Protein AF-F0XZA1-F1 (afdb_monomer_lite)

Foldseek 3Di:
DDDDPDDDDDDDDPDDCVVVDDDPDDDPDDDDPPDDDLVVVCVQADVVRQPVPDPVNVVVSVLVVVVVVLVVVQFDPPDPVSVVVNVVSVVVSVVVVVVVVVVVVVVVVVVVVVVVVVVVVVVVVVVVVVVVVVVVVVVVVVVVVVVVVVVVVVVVVVVVVVVVVVVVCVVCDPPPDPVPPPPPPPDDPVVVQVVDCCHCVNDNDCVVVDDCVVCVVVVPVCVVAPDPPDPCSVVVCVVPPPCVVPDDDDDDDDPLQPDDDPDPVSVVVVVVVVVVVVVVVVVVVVVVCVVDVVNVVVVPDPPVPPDDDDDDDDPDDDDDDDDPVVVVVVVVVVVVVVVVVVVVVVVVVVVVCVVCVVVVVVVVVVVVVVVVD

Secondary structure (DSSP, 8-state):
-PPPS--------SS-GGGG-PPPP--SS-PPTT---GGGGGTT-EETBEES--HHHHHHHHHHHHHHHHHHTSPPTTSHHHHHHHHHHHHHHHHHHHHHHHHHHHHHHHHHHHHHHHHHHHHHHHHHHHHHHHHHHHHHHHHHHHHHHHHHHHHHHHHHHHHHHHHHHHH---TTS-TT----TTS--HHHHHH-TTSTTTS--GGGT--TTTGGGGG-GGGTS--TTSTTHHHHHHHTS-TTTTS---PPPP-GGGS---SHHHHHHHHHHHHHHHHHHHHHHHHHHHH-HHHHHHHTS-TTSS--PPPPPPPPPPPPPPPHHHHHHHHHHHHHHHHHHHHHHHHHHHHHHHHTHHHHHHHHHHHHHHHH-

Structure (mmCIF, N/CA/C/O backbone):
data_AF-F0XZA1-F1
#
_entry.id   AF-F0XZA1-F1
#
loop_
_atom_site.group_PDB
_atom_site.id
_atom_site.type_symbol
_atom_site.label_atom_id
_atom_site.label_alt_id
_atom_site.label_comp_id
_atom_site.label_asym_id
_atom_site.label_entity_id
_atom_site.label_seq_id
_atom_site.pdbx_PDB_ins_code
_atom_site.Cartn_x
_atom_site.Cartn_y
_atom_site.Cartn_z
_atom_site.occupancy
_atom_site.B_iso_or_equiv
_atom_site.auth_seq_id
_atom_site.auth_comp_id
_atom_site.auth_asym_id
_atom_site.auth_atom_id
_atom_site.pdbx_PDB_model_num
ATOM 1 N N . ALA A 1 1 ? 10.717 -2.917 116.639 1.00 47.56 1 ALA A N 1
ATOM 2 C CA . ALA A 1 1 ? 9.719 -3.850 116.077 1.00 47.56 1 ALA A CA 1
ATOM 3 C C . ALA A 1 1 ? 9.771 -3.740 114.555 1.00 47.56 1 ALA A C 1
ATOM 5 O O . ALA A 1 1 ? 9.974 -2.624 114.091 1.00 47.56 1 ALA A O 1
ATOM 6 N N . PRO A 1 2 ? 9.686 -4.846 113.795 1.00 56.28 2 PRO A N 1
ATOM 7 C CA . PRO A 1 2 ? 9.718 -4.801 112.332 1.00 56.28 2 PRO A CA 1
ATOM 8 C C . PRO A 1 2 ? 8.409 -4.212 111.779 1.00 56.28 2 PRO A C 1
ATOM 10 O O . PRO A 1 2 ? 7.335 -4.531 112.285 1.00 56.28 2 PRO A O 1
ATOM 13 N N . GLU A 1 3 ? 8.494 -3.353 110.762 1.00 62.41 3 GLU A N 1
ATOM 14 C CA . GLU A 1 3 ? 7.318 -2.808 110.066 1.00 62.41 3 GLU A CA 1
ATOM 15 C C . GLU A 1 3 ? 6.598 -3.910 109.262 1.00 62.41 3 GLU A C 1
ATOM 17 O O . GLU A 1 3 ? 7.237 -4.786 108.670 1.00 62.41 3 GLU A O 1
ATOM 22 N N . SER A 1 4 ? 5.260 -3.901 109.267 1.00 70.44 4 SER A N 1
ATOM 23 C CA . SER A 1 4 ? 4.429 -4.912 108.601 1.00 70.44 4 SER A CA 1
ATOM 24 C C . SER A 1 4 ? 4.482 -4.798 107.069 1.00 70.44 4 SER A C 1
ATOM 26 O O . SER A 1 4 ? 4.604 -3.721 106.494 1.00 70.44 4 SER A O 1
ATOM 28 N N . ARG A 1 5 ? 4.370 -5.946 106.386 1.00 65.88 5 ARG A N 1
ATOM 29 C CA . ARG A 1 5 ? 4.521 -6.100 104.923 1.00 65.88 5 ARG A CA 1
ATOM 30 C C . ARG A 1 5 ? 3.339 -5.605 104.072 1.00 65.88 5 ARG A C 1
ATOM 32 O O . ARG A 1 5 ? 3.427 -5.676 102.851 1.00 65.88 5 ARG A O 1
ATOM 39 N N . VAL A 1 6 ? 2.256 -5.127 104.679 1.00 69.06 6 VAL A N 1
ATOM 40 C CA . VAL A 1 6 ? 1.074 -4.604 103.975 1.00 69.06 6 VAL A CA 1
ATOM 41 C C . VAL A 1 6 ? 0.871 -3.158 104.415 1.00 69.06 6 VAL A C 1
ATOM 43 O O . VAL A 1 6 ? 0.757 -2.892 105.610 1.00 69.06 6 VAL A O 1
ATOM 46 N N . ARG A 1 7 ? 0.880 -2.231 103.451 1.00 69.81 7 ARG A N 1
ATOM 47 C CA . ARG A 1 7 ? 0.531 -0.820 103.657 1.00 69.81 7 ARG A CA 1
ATOM 48 C C . ARG A 1 7 ? -0.880 -0.593 103.137 1.00 69.81 7 ARG A C 1
ATOM 50 O O . ARG A 1 7 ? -1.111 -0.754 101.941 1.00 69.81 7 ARG A O 1
ATOM 57 N N . ASP A 1 8 ? -1.776 -0.159 104.011 1.00 70.19 8 ASP A N 1
ATOM 58 C CA . ASP A 1 8 ? -3.087 0.330 103.601 1.00 70.19 8 ASP A CA 1
ATOM 59 C C . ASP A 1 8 ? -2.911 1.722 102.983 1.00 70.19 8 ASP A C 1
ATOM 61 O O . ASP A 1 8 ? -2.531 2.683 103.654 1.00 70.19 8 ASP A O 1
ATOM 65 N N . ALA A 1 9 ? -3.118 1.824 101.670 1.00 69.19 9 ALA A N 1
ATOM 66 C CA . ALA A 1 9 ? -3.074 3.086 100.945 1.00 69.19 9 ALA A CA 1
ATOM 67 C C . ALA A 1 9 ? -4.497 3.642 100.815 1.00 69.19 9 ALA A C 1
ATOM 69 O O . ALA A 1 9 ? -5.256 3.234 99.939 1.00 69.19 9 ALA A O 1
ATOM 70 N N . THR A 1 10 ? -4.872 4.582 101.682 1.00 69.50 10 THR A N 1
ATOM 71 C CA . THR A 1 10 ? -6.131 5.322 101.538 1.00 69.50 10 THR A CA 1
ATOM 72 C C . THR A 1 10 ? -5.924 6.482 100.568 1.00 69.50 10 THR A C 1
ATOM 74 O O . THR A 1 10 ? -5.208 7.437 100.876 1.00 69.50 10 THR A O 1
ATOM 77 N N . VAL A 1 11 ? -6.533 6.407 99.387 1.00 67.88 11 VAL A N 1
ATOM 78 C CA . VAL A 1 11 ? -6.529 7.508 98.416 1.00 67.88 11 VAL A CA 1
ATOM 79 C C . VAL A 1 11 ? -7.696 8.431 98.742 1.00 67.88 11 VAL A C 1
ATOM 81 O O . VAL A 1 11 ? -8.854 8.048 98.616 1.00 67.88 11 VAL A O 1
ATOM 84 N N . GLN A 1 12 ? -7.393 9.653 99.173 1.00 65.06 12 GLN A N 1
ATOM 85 C CA . GLN A 1 12 ? -8.400 10.686 99.386 1.00 65.06 12 GLN A CA 1
ATOM 86 C C . GLN A 1 12 ? -8.644 11.398 98.050 1.00 65.06 12 GLN A C 1
ATOM 88 O O . GLN A 1 12 ? -7.809 12.177 97.585 1.00 65.06 12 GLN A O 1
ATOM 93 N N . THR A 1 13 ? -9.763 11.104 97.388 1.00 66.50 13 THR A N 1
ATOM 94 C CA . THR A 1 13 ? -10.183 11.857 96.202 1.00 66.50 13 THR A CA 1
ATOM 95 C C . THR A 1 13 ? -10.537 13.285 96.626 1.00 66.50 13 THR A C 1
ATOM 97 O O . THR A 1 13 ? -11.237 13.497 97.612 1.00 66.50 13 THR A O 1
ATOM 100 N N . LYS A 1 14 ? -10.027 14.294 95.903 1.00 66.00 14 LYS A N 1
ATOM 101 C CA . LYS A 1 14 ? -10.241 15.722 96.225 1.00 66.00 14 LYS A CA 1
ATOM 102 C C . LYS A 1 14 ? -11.705 16.179 96.118 1.00 66.00 14 LYS A C 1
ATOM 104 O O . LYS A 1 14 ? -12.029 17.238 96.642 1.00 66.00 14 LYS A O 1
ATOM 109 N N . TYR A 1 15 ? -12.562 15.398 95.464 1.00 64.62 15 TYR A N 1
ATOM 110 C CA . TYR A 1 15 ? -13.972 15.705 95.223 1.00 64.62 15 TYR A CA 1
ATOM 111 C C . TYR A 1 15 ? -14.866 14.746 96.018 1.00 64.62 15 TYR A C 1
ATOM 113 O O . TYR A 1 15 ? -14.560 13.555 96.122 1.00 64.62 15 TYR A O 1
ATOM 121 N N . ARG A 1 16 ? -15.959 15.266 96.595 1.00 69.12 16 ARG A N 1
ATOM 122 C CA . ARG A 1 16 ? -17.009 14.448 97.225 1.00 69.12 16 ARG A CA 1
ATOM 123 C C . ARG A 1 16 ? -17.775 13.690 96.135 1.00 69.12 16 ARG A C 1
ATOM 125 O O . ARG A 1 16 ? -18.158 14.289 95.137 1.00 69.12 16 ARG A O 1
ATOM 132 N N . GLU A 1 17 ? -18.089 12.415 96.367 1.00 61.47 17 GLU A N 1
ATOM 133 C CA . GLU A 1 17 ? -18.882 11.572 95.446 1.00 61.47 17 GLU A CA 1
ATOM 134 C C . GLU A 1 17 ? -20.269 12.147 95.093 1.00 61.47 17 GLU A C 1
ATOM 136 O O . GLU A 1 17 ? -20.858 11.752 94.092 1.00 61.47 17 GLU A O 1
ATOM 141 N N . SER A 1 18 ? -20.777 13.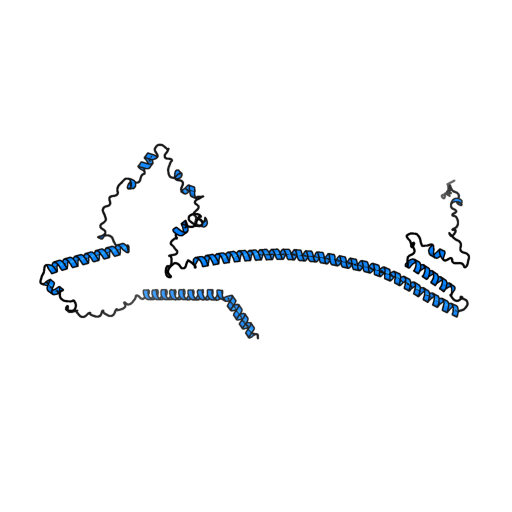121 95.857 1.00 65.62 18 SER A N 1
ATOM 142 C CA . SER A 1 18 ? -22.044 13.809 95.578 1.00 65.62 18 SER A CA 1
ATOM 143 C C . SER A 1 18 ? -22.051 14.611 94.271 1.00 65.62 18 SER A C 1
ATOM 145 O O . SER A 1 18 ? -23.121 14.904 93.754 1.00 65.62 18 SER A O 1
ATOM 147 N N . GLU A 1 19 ? -20.885 14.982 93.732 1.00 62.09 19 GLU A N 1
ATOM 148 C CA . GLU A 1 19 ? -20.783 15.715 92.456 1.00 62.09 19 GLU A CA 1
ATOM 149 C C . GLU A 1 19 ? -20.807 14.786 91.228 1.00 62.09 19 GLU A C 1
ATOM 151 O O . GLU A 1 19 ? -20.946 15.257 90.104 1.00 62.09 19 GLU A O 1
ATOM 156 N N . ALA A 1 20 ? -20.714 13.465 91.432 1.00 62.50 20 ALA A N 1
ATOM 157 C CA . ALA A 1 20 ? -20.868 12.456 90.380 1.00 62.50 20 ALA A CA 1
ATOM 158 C C . ALA A 1 20 ? -22.318 11.942 90.254 1.00 62.50 20 ALA A C 1
ATOM 160 O O . ALA A 1 20 ? -22.579 10.965 89.548 1.00 62.50 20 ALA A O 1
ATOM 161 N N . GLN A 1 21 ? -23.268 12.578 90.946 1.00 67.62 21 GLN A N 1
ATOM 162 C CA . GLN A 1 21 ? -24.675 12.201 90.925 1.00 67.62 21 GLN A CA 1
ATOM 163 C C . GLN A 1 21 ? -25.343 12.814 89.689 1.00 67.62 21 GLN A C 1
ATOM 165 O O . GLN A 1 21 ? -25.628 14.006 89.641 1.00 67.62 21 GLN A O 1
ATOM 170 N N . THR A 1 22 ? -25.531 11.994 88.657 1.00 71.75 22 THR A N 1
ATOM 171 C CA . THR A 1 22 ? -26.300 12.375 87.467 1.00 71.75 22 THR A CA 1
ATOM 172 C C . THR A 1 22 ? -27.781 12.467 87.818 1.00 71.75 22 THR A C 1
ATOM 174 O O . THR A 1 22 ? -28.283 11.668 88.616 1.00 71.75 22 THR A O 1
ATOM 177 N N . ASP A 1 23 ? -28.486 13.435 87.229 1.00 73.88 23 ASP A N 1
ATOM 178 C CA . ASP A 1 23 ? -29.943 13.478 87.323 1.00 73.88 23 ASP A CA 1
ATOM 179 C C . ASP A 1 23 ? -30.508 12.154 86.782 1.00 73.88 23 ASP A C 1
ATOM 181 O O . ASP A 1 23 ? -30.078 11.697 85.713 1.00 73.88 23 ASP A O 1
ATOM 185 N N . PRO A 1 24 ? -31.436 11.495 87.502 1.00 80.56 24 PRO A N 1
ATOM 186 C CA . PRO A 1 24 ? -32.054 10.280 87.000 1.00 80.56 24 PRO A CA 1
ATOM 187 C C . PRO A 1 24 ? -32.712 10.583 85.655 1.00 80.56 24 PRO A C 1
ATOM 189 O O . PRO A 1 24 ? -33.324 11.638 85.477 1.00 80.56 24 PRO A O 1
ATOM 192 N N . TYR A 1 25 ? -32.570 9.655 84.707 1.00 81.94 25 TYR A N 1
ATOM 193 C CA . TYR A 1 25 ? -33.129 9.802 83.367 1.00 81.94 25 TYR A CA 1
ATOM 194 C C . TYR A 1 25 ? -34.602 10.228 83.445 1.00 81.94 25 TYR A C 1
ATOM 196 O O . TYR A 1 25 ? -35.445 9.484 83.953 1.00 81.94 25 TYR A O 1
ATOM 204 N N . SER A 1 26 ? -34.899 11.425 82.937 1.00 82.69 26 SER A N 1
ATOM 205 C CA . SER A 1 26 ? -36.260 11.914 82.751 1.00 82.69 26 SER A CA 1
ATOM 206 C C . SER A 1 26 ? -36.586 11.884 81.257 1.00 82.69 26 SER A C 1
ATOM 208 O O . SER A 1 26 ? -35.798 12.375 80.444 1.00 82.69 26 SER A O 1
ATOM 210 N N . PRO A 1 27 ? -37.705 11.263 80.852 1.00 84.56 27 PRO A N 1
ATOM 211 C CA . PRO A 1 27 ? -38.102 11.266 79.454 1.00 84.56 27 PRO A CA 1
ATOM 212 C C . PRO A 1 27 ? -38.480 12.690 79.030 1.00 84.56 27 PRO A C 1
ATOM 214 O O . PRO A 1 27 ? -39.070 13.441 79.802 1.00 84.56 27 PRO A O 1
ATOM 217 N N . GLU A 1 28 ? -38.191 13.048 77.778 1.00 82.81 28 GLU A N 1
ATOM 218 C CA . GLU A 1 28 ? -38.488 14.381 77.220 1.00 82.81 28 GLU A CA 1
ATOM 219 C C . GLU A 1 28 ? -39.983 14.751 77.272 1.00 82.81 28 GLU A C 1
ATOM 221 O O . GLU A 1 28 ? -40.339 15.923 77.183 1.00 82.81 28 GLU A O 1
ATOM 226 N N . TYR A 1 29 ? -40.864 13.756 77.392 1.00 83.12 29 TYR A N 1
ATOM 227 C CA . TYR A 1 29 ? -42.305 13.929 77.534 1.00 83.12 29 TYR A CA 1
ATOM 228 C C . TYR A 1 29 ? -42.905 12.769 78.347 1.00 83.12 29 TYR A C 1
ATOM 230 O O . TYR A 1 29 ? -42.378 11.656 78.348 1.00 83.12 29 TYR A O 1
ATOM 238 N N . VAL A 1 30 ? -44.025 13.024 79.028 1.00 84.31 30 VAL A N 1
ATOM 239 C CA . VAL A 1 30 ? -44.770 12.024 79.813 1.00 84.31 30 VAL A CA 1
ATOM 240 C C . VAL A 1 30 ? -46.116 11.781 79.140 1.00 84.31 30 VAL A C 1
ATOM 242 O O . VAL A 1 30 ? -46.851 12.732 78.882 1.00 84.31 30 VAL A O 1
ATOM 245 N N . ILE A 1 31 ? -46.437 10.518 78.851 1.00 84.06 31 ILE A N 1
ATOM 246 C CA . ILE A 1 31 ? -47.724 10.132 78.261 1.00 84.06 31 ILE A CA 1
ATOM 247 C C . ILE A 1 31 ? -48.648 9.590 79.364 1.00 84.06 31 ILE A C 1
ATOM 249 O O . ILE A 1 31 ? -48.217 8.715 80.122 1.00 84.06 31 ILE A O 1
ATOM 253 N N . PRO A 1 32 ? -49.905 10.058 79.463 1.00 87.00 32 PRO A N 1
ATOM 254 C CA . PRO A 1 32 ? -50.907 9.446 80.330 1.00 87.00 32 PRO A CA 1
ATOM 255 C C . PRO A 1 32 ? -51.123 7.957 79.996 1.00 87.00 32 PRO A C 1
ATOM 257 O O . PRO A 1 32 ? -51.125 7.581 78.820 1.00 87.00 32 PRO A O 1
ATOM 260 N N . PRO A 1 33 ? -51.329 7.084 80.999 1.00 79.88 33 PRO A N 1
ATOM 261 C CA . PRO A 1 33 ? -51.542 5.661 80.756 1.00 79.88 33 PRO A CA 1
ATOM 262 C C . PRO A 1 33 ? -52.810 5.439 79.918 1.00 79.88 33 PRO A C 1
ATOM 264 O O . PRO A 1 33 ? -53.904 5.823 80.323 1.00 79.88 33 PRO A O 1
ATOM 267 N N . GLY A 1 34 ? -52.654 4.801 78.755 1.00 77.25 34 GLY A N 1
ATOM 268 C CA . GLY A 1 34 ? -53.747 4.488 77.826 1.00 77.25 34 GLY A CA 1
ATOM 269 C C . GLY A 1 34 ? -53.884 5.443 76.636 1.00 77.25 34 GLY A C 1
ATOM 270 O O . GLY A 1 34 ? -54.644 5.142 75.718 1.00 77.25 34 GLY A O 1
ATOM 271 N N . GLU A 1 35 ? -53.132 6.545 76.604 1.00 79.50 35 GLU A N 1
ATOM 272 C CA . GLU A 1 35 ? -53.114 7.473 75.470 1.00 79.50 35 GLU A CA 1
ATOM 273 C C . GLU A 1 35 ? -51.860 7.256 74.605 1.00 79.50 35 GLU A C 1
ATOM 275 O O . GLU A 1 35 ? -50.786 6.952 75.114 1.00 79.50 35 GLU A O 1
ATOM 280 N N . SER A 1 36 ? -51.985 7.369 73.279 1.00 74.25 36 SER A N 1
ATOM 281 C CA . SER A 1 36 ? -50.855 7.268 72.338 1.00 74.25 36 SER A CA 1
ATOM 282 C C . SER A 1 36 ? -50.953 8.376 71.277 1.00 74.25 36 SER A C 1
ATOM 284 O O . SER A 1 36 ? -51.626 8.214 70.257 1.00 74.25 36 SER A O 1
ATOM 286 N N . PRO A 1 37 ? -50.342 9.554 71.516 1.00 82.62 37 PRO A N 1
ATOM 287 C CA . PRO A 1 37 ? -50.520 10.704 70.634 1.00 82.62 37 PRO A CA 1
ATOM 288 C C . PRO A 1 37 ? -49.804 10.521 69.288 1.00 82.62 37 PRO A C 1
ATOM 290 O O . PRO A 1 37 ? -48.611 10.226 69.227 1.00 82.62 37 PRO A O 1
ATOM 293 N N . GLN A 1 38 ? -50.524 10.779 68.190 1.00 75.00 38 GLN A N 1
ATOM 294 C CA . GLN A 1 38 ? -50.035 10.605 66.810 1.00 75.00 38 GLN A CA 1
ATOM 295 C C . GLN A 1 38 ? -48.848 11.513 66.460 1.00 75.00 38 GLN A C 1
ATOM 297 O O . GLN A 1 38 ? -48.031 11.167 65.613 1.00 75.00 38 GLN A O 1
ATOM 302 N N . ILE A 1 39 ? -48.709 12.646 67.154 1.00 80.56 39 ILE A N 1
ATOM 303 C CA . ILE A 1 39 ? -47.598 13.595 66.982 1.00 80.56 39 ILE A CA 1
ATOM 304 C C . ILE A 1 39 ? -46.245 12.918 67.262 1.00 80.56 39 ILE A C 1
ATOM 306 O O . ILE A 1 39 ? -45.246 13.254 66.631 1.00 80.56 39 ILE A O 1
ATOM 310 N N . LEU A 1 40 ? -46.204 11.905 68.136 1.00 80.62 40 LEU A N 1
ATOM 311 C CA . LEU A 1 40 ? -44.975 11.160 68.424 1.00 80.62 40 LEU A CA 1
ATOM 312 C C . LEU A 1 40 ? -44.471 10.340 67.232 1.00 80.62 40 LEU A C 1
ATOM 314 O O . LEU A 1 40 ? -43.269 10.107 67.136 1.00 80.62 40 LEU A O 1
ATOM 318 N N . MET A 1 41 ? -45.352 9.961 66.299 1.00 76.75 41 MET A N 1
ATOM 319 C CA . MET A 1 41 ? -44.965 9.285 65.051 1.00 76.75 41 MET A CA 1
ATOM 320 C C . MET A 1 41 ? -44.169 10.216 64.128 1.00 76.75 41 MET A C 1
ATOM 322 O O . MET A 1 41 ? -43.350 9.754 63.342 1.00 76.75 41 MET A O 1
ATOM 326 N N . LEU A 1 42 ? -44.380 11.529 64.254 1.00 79.75 42 LEU A N 1
ATOM 327 C CA . LEU A 1 42 ? -43.713 12.559 63.457 1.00 79.75 42 LEU A CA 1
ATOM 328 C C . LEU A 1 42 ? -42.405 13.043 64.091 1.00 79.75 42 LEU A C 1
ATOM 330 O O . LEU A 1 42 ? -41.667 13.788 63.458 1.00 79.75 42 LEU A O 1
ATOM 334 N N . LYS A 1 43 ? -42.086 12.618 65.324 1.00 82.31 43 LYS A N 1
ATOM 335 C CA . LYS A 1 43 ? -40.899 13.078 66.067 1.00 82.31 43 LYS A CA 1
ATOM 336 C C . LYS A 1 43 ? -39.582 12.799 65.327 1.00 82.31 43 LYS A C 1
ATOM 338 O O . LYS A 1 43 ? -38.613 13.525 65.517 1.00 82.31 43 LYS A O 1
ATOM 343 N N . GLY A 1 44 ? -39.544 11.746 64.509 1.00 80.75 44 GLY A N 1
ATOM 344 C CA . GLY A 1 44 ? -38.370 11.378 63.713 1.00 80.75 44 GLY A CA 1
ATOM 345 C C . GLY A 1 44 ? -38.170 12.205 62.439 1.00 80.75 44 GLY A C 1
ATOM 346 O O . GLY A 1 44 ? -37.097 12.121 61.847 1.00 80.75 44 GLY A O 1
ATOM 347 N N . LEU A 1 45 ? -39.169 12.989 62.020 1.00 83.75 45 LEU A N 1
ATOM 348 C CA . LEU A 1 45 ? -39.104 13.806 60.811 1.00 83.75 45 LEU A CA 1
ATOM 349 C C . LEU A 1 45 ? -38.482 15.167 61.146 1.00 83.75 45 LEU A C 1
ATOM 351 O O . LEU A 1 45 ? -38.969 15.893 62.013 1.00 83.75 45 LEU A O 1
ATOM 355 N N . SER A 1 46 ? -37.408 15.530 60.447 1.00 86.88 46 SER A N 1
ATOM 356 C CA . SER A 1 46 ? -36.761 16.843 60.566 1.00 86.88 46 SER A CA 1
ATOM 357 C C . SER A 1 46 ? -36.547 17.475 59.190 1.00 86.88 46 SER A C 1
ATOM 359 O O . SER A 1 46 ? -36.711 16.819 58.164 1.00 86.88 46 SER A O 1
ATOM 361 N N . HIS A 1 47 ? -36.159 18.755 59.140 1.00 84.38 47 HIS A N 1
ATOM 362 C CA . HIS A 1 47 ? -35.744 19.385 57.880 1.00 84.38 47 HIS A CA 1
ATOM 363 C C . HIS A 1 47 ? -34.607 18.565 57.244 1.00 84.38 47 HIS A C 1
ATOM 365 O O . HIS A 1 47 ? -33.723 18.108 57.969 1.00 84.38 47 HIS A O 1
ATOM 371 N N . GLU A 1 48 ? -34.694 18.304 55.934 1.00 79.25 48 GLU A N 1
ATOM 372 C CA . GLU A 1 48 ? -33.804 17.403 55.167 1.00 79.25 48 GLU A CA 1
ATOM 373 C C . GLU A 1 48 ? -33.875 15.907 55.546 1.00 79.25 48 GLU A C 1
ATOM 375 O O . GLU A 1 48 ? -33.253 15.070 54.896 1.00 79.25 48 GLU A O 1
ATOM 380 N N . ARG A 1 49 ? -34.670 15.540 56.559 1.00 77.69 49 ARG A N 1
ATOM 381 C CA . ARG A 1 49 ? -34.971 14.153 56.950 1.00 77.69 49 ARG A CA 1
ATOM 382 C C . ARG A 1 49 ? -36.485 13.941 56.978 1.00 77.69 49 ARG A C 1
ATOM 384 O O . ARG A 1 49 ? -37.078 13.727 58.035 1.00 77.69 49 ARG A O 1
ATOM 391 N N . GLY A 1 50 ? -37.097 14.068 55.804 1.00 75.81 50 GLY A N 1
ATOM 392 C CA . GLY A 1 50 ? -38.522 13.819 55.574 1.00 75.81 50 GLY A CA 1
ATOM 393 C C . GLY A 1 50 ? -39.466 15.012 55.750 1.00 75.81 50 GLY A C 1
ATOM 394 O O . GLY A 1 50 ? -40.678 14.832 55.841 1.00 75.81 50 GLY A O 1
ATOM 395 N N . LEU A 1 51 ? -38.937 16.243 55.800 1.00 83.75 51 LEU A N 1
ATOM 396 C CA . LEU A 1 51 ? -39.713 17.462 55.542 1.00 83.75 51 LEU A CA 1
ATOM 397 C C . LEU A 1 51 ? -39.078 18.294 54.412 1.00 83.75 51 LEU A C 1
ATOM 399 O O . LEU A 1 51 ? -37.866 18.536 54.469 1.00 83.75 51 LEU A O 1
ATOM 403 N N . PRO A 1 52 ? -39.874 18.824 53.457 1.00 85.19 52 PRO A N 1
ATOM 404 C CA . PRO A 1 52 ? -41.339 18.733 53.365 1.00 85.19 52 PRO A CA 1
ATOM 405 C C . PRO A 1 52 ? -41.818 17.311 53.048 1.00 85.19 52 PRO A C 1
ATOM 407 O O . PRO A 1 52 ? -41.149 16.595 52.315 1.00 85.19 52 PRO A O 1
ATOM 410 N N . ALA A 1 53 ? -42.959 16.923 53.624 1.00 82.50 53 ALA A N 1
ATOM 411 C CA . ALA A 1 53 ? -43.467 15.561 53.506 1.00 82.50 53 ALA A CA 1
ATOM 412 C C . ALA A 1 53 ? -43.813 15.222 52.044 1.00 82.50 53 ALA A C 1
ATOM 414 O O . ALA A 1 53 ? -44.680 15.863 51.445 1.00 82.50 53 ALA A O 1
ATOM 415 N N . GLY A 1 54 ? -43.132 14.227 51.487 1.00 87.06 54 GLY A N 1
ATOM 416 C CA . GLY A 1 54 ? -43.415 13.580 50.216 1.00 87.06 54 GLY A CA 1
ATOM 417 C C . GLY A 1 54 ? -44.343 12.373 50.368 1.00 87.06 54 GLY A C 1
ATOM 418 O O . GLY A 1 54 ? -44.799 12.022 51.457 1.00 87.06 54 GLY A O 1
ATOM 419 N N . GLU A 1 55 ? -44.632 11.712 49.248 1.00 87.44 55 GLU A N 1
ATOM 420 C CA . GLU A 1 55 ? -45.611 10.618 49.188 1.00 87.44 55 GLU A CA 1
ATOM 421 C C . GLU A 1 55 ? -45.242 9.437 50.099 1.00 87.44 55 GLU A C 1
ATOM 423 O O . GLU A 1 55 ? -46.107 8.884 50.775 1.00 87.44 55 GLU A O 1
ATOM 428 N N . GLN A 1 56 ? -43.955 9.090 50.187 1.00 84.88 56 GLN A N 1
ATOM 429 C CA . GLN A 1 56 ? -43.472 7.979 51.014 1.00 84.88 56 GLN A CA 1
ATOM 430 C C . GLN A 1 56 ? -43.693 8.224 52.515 1.00 84.88 56 GLN A C 1
ATOM 432 O O . GLN A 1 56 ? -44.176 7.338 53.223 1.00 84.88 56 GLN A O 1
ATOM 437 N N . GLU A 1 57 ? -43.410 9.433 53.011 1.00 85.75 57 GLU A N 1
ATOM 438 C CA . GLU A 1 57 ? -43.629 9.768 54.423 1.00 85.75 57 GLU A CA 1
ATOM 439 C C . GLU A 1 57 ? -45.121 9.794 54.770 1.00 85.75 57 GLU A C 1
ATOM 441 O O . GLU A 1 57 ? -45.519 9.315 55.835 1.00 85.75 57 GLU A O 1
ATOM 446 N N . VAL A 1 58 ? -45.965 10.282 53.854 1.00 87.81 58 VAL A N 1
ATOM 447 C CA . VAL A 1 58 ? -47.427 10.237 54.009 1.00 87.81 58 VAL A CA 1
ATOM 448 C C . VAL A 1 58 ? -47.924 8.789 54.076 1.00 87.81 58 VAL A C 1
ATOM 450 O O . VAL A 1 58 ? -48.675 8.442 54.989 1.00 87.81 58 VAL A O 1
ATOM 453 N N . LEU A 1 59 ? -47.462 7.916 53.176 1.00 87.00 59 LEU A N 1
ATOM 454 C CA . LEU A 1 59 ? -47.820 6.494 53.165 1.00 87.00 59 LEU A CA 1
ATOM 455 C C . LEU A 1 59 ? -47.358 5.763 54.434 1.00 87.00 59 LEU A C 1
ATOM 457 O O . LEU A 1 59 ? -48.108 4.950 54.982 1.00 87.00 59 LEU A O 1
ATOM 461 N N . MET A 1 60 ? -46.168 6.084 54.949 1.00 84.94 60 MET A N 1
ATOM 462 C CA . MET A 1 60 ? -45.664 5.557 56.220 1.00 84.94 60 MET A CA 1
ATOM 463 C C . MET A 1 60 ? -46.583 5.947 57.389 1.00 84.94 60 MET A C 1
ATOM 465 O O . MET A 1 60 ? -46.942 5.094 58.208 1.00 84.94 60 MET A O 1
ATOM 469 N N . ILE A 1 61 ? -47.003 7.215 57.458 1.00 86.00 61 ILE A N 1
ATOM 470 C CA . ILE A 1 61 ? -47.926 7.707 58.492 1.00 86.00 61 ILE A CA 1
ATOM 471 C C . ILE A 1 61 ? -49.284 7.007 58.373 1.00 86.00 61 ILE A C 1
ATOM 473 O O . ILE A 1 61 ? -49.825 6.530 59.374 1.00 86.00 61 ILE A O 1
ATOM 477 N N . GLU A 1 62 ? -49.830 6.880 57.162 1.00 88.38 62 GLU A N 1
ATOM 478 C CA . GLU A 1 62 ? -51.077 6.145 56.937 1.00 88.38 62 GLU A CA 1
ATOM 479 C C . GLU A 1 62 ? -50.978 4.681 57.370 1.00 88.38 62 GLU A C 1
ATOM 481 O O . GLU A 1 62 ? -51.920 4.132 57.949 1.00 88.38 62 GLU A O 1
ATOM 486 N N . HIS A 1 63 ? -49.852 4.030 57.083 1.00 87.12 63 HIS A N 1
ATOM 487 C CA . HIS A 1 63 ? -49.602 2.653 57.477 1.00 87.12 63 HIS A CA 1
ATOM 488 C C . HIS A 1 63 ? -49.544 2.513 59.007 1.00 87.12 63 HIS A C 1
ATOM 490 O O . HIS A 1 63 ? -50.208 1.638 59.567 1.00 87.12 63 HIS A O 1
ATOM 496 N N . ALA A 1 64 ? -48.842 3.416 59.700 1.00 87.12 64 ALA A N 1
ATOM 497 C CA . ALA A 1 64 ? -48.802 3.460 61.162 1.00 87.12 64 ALA A CA 1
ATOM 498 C C . ALA A 1 64 ? -50.200 3.676 61.771 1.00 87.12 64 ALA A C 1
ATOM 500 O O . ALA A 1 64 ? -50.592 2.979 62.709 1.00 87.12 64 ALA A O 1
ATOM 501 N N . GLN A 1 65 ? -51.013 4.566 61.193 1.00 86.81 65 GLN A N 1
ATOM 502 C CA . GLN A 1 65 ? -52.401 4.759 61.621 1.00 86.81 65 GLN A CA 1
ATOM 503 C C . GLN A 1 65 ? -53.267 3.512 61.393 1.00 86.81 65 GLN A C 1
ATOM 505 O O . GLN A 1 65 ? -54.078 3.162 62.253 1.00 86.81 65 GLN A O 1
ATOM 510 N N . LYS A 1 66 ? -53.120 2.830 60.248 1.00 88.25 66 LYS A N 1
ATOM 511 C CA . LYS A 1 66 ? -53.832 1.573 59.945 1.00 88.25 66 LYS A CA 1
ATOM 512 C C . LYS A 1 66 ? -53.454 0.474 60.945 1.00 88.25 66 LYS A C 1
ATOM 514 O O . LYS A 1 66 ? -54.348 -0.217 61.431 1.00 88.25 66 LYS A O 1
ATOM 519 N N . LYS A 1 67 ? -52.173 0.372 61.309 1.00 88.50 67 LYS A N 1
ATOM 520 C CA . LYS A 1 67 ? -51.662 -0.529 62.352 1.00 88.50 67 LYS A CA 1
ATOM 521 C C . LYS A 1 67 ? -52.298 -0.255 63.714 1.00 88.50 67 LYS A C 1
ATOM 523 O O . LYS A 1 67 ? -52.888 -1.161 64.293 1.00 88.50 67 LYS A O 1
ATOM 528 N N . HIS A 1 68 ? -52.284 0.994 64.174 1.00 85.69 68 HIS A N 1
ATOM 529 C CA . HIS A 1 68 ? -52.903 1.361 65.451 1.00 85.69 68 HIS A CA 1
ATOM 530 C C . HIS A 1 68 ? -54.417 1.116 65.484 1.00 85.69 68 HIS A C 1
ATOM 532 O O . HIS A 1 68 ? -54.945 0.626 66.481 1.00 85.69 68 HIS A O 1
ATOM 538 N N . LYS A 1 69 ? -55.130 1.410 64.387 1.00 89.69 69 LYS A N 1
ATOM 539 C CA . LYS A 1 69 ? -56.565 1.099 64.268 1.00 89.69 69 LYS A CA 1
ATOM 540 C C . LYS A 1 69 ? -56.825 -0.404 64.365 1.00 89.69 69 LYS A C 1
ATOM 542 O O . LYS A 1 69 ? -57.786 -0.809 65.015 1.00 89.69 69 LYS A O 1
ATOM 547 N N . LEU A 1 70 ? -55.973 -1.220 63.743 1.00 88.31 70 LEU A N 1
ATOM 548 C CA . LEU A 1 70 ? -56.075 -2.673 63.814 1.00 88.31 70 LEU A CA 1
ATOM 549 C C . LEU A 1 70 ? -55.842 -3.155 65.248 1.00 88.31 70 LEU A C 1
ATOM 551 O O . LEU A 1 70 ? -56.698 -3.861 65.773 1.00 88.31 70 LEU A O 1
ATOM 555 N N . GLU A 1 71 ? -54.773 -2.698 65.904 1.00 86.31 71 GLU A N 1
ATOM 556 C CA . GLU A 1 71 ? -54.449 -3.029 67.298 1.00 86.31 71 GLU A CA 1
ATOM 557 C C . GLU A 1 71 ? -55.588 -2.684 68.268 1.00 86.31 71 GLU A C 1
ATOM 559 O O . GLU A 1 71 ? -55.933 -3.501 69.124 1.00 86.31 71 GLU A O 1
ATOM 564 N N . ALA A 1 72 ? -56.222 -1.521 68.089 1.00 87.69 72 ALA A N 1
ATOM 565 C CA . ALA A 1 72 ? -57.389 -1.105 68.866 1.00 87.69 72 ALA A CA 1
ATOM 566 C C . ALA A 1 72 ? -58.636 -1.970 68.594 1.00 87.69 72 ALA A C 1
ATOM 568 O O . ALA A 1 72 ? -59.458 -2.164 69.485 1.00 87.69 72 ALA A O 1
ATOM 569 N N . SER A 1 73 ? -58.777 -2.504 67.376 1.00 88.81 73 SER A N 1
ATOM 570 C CA . SER A 1 73 ? -59.893 -3.375 66.974 1.00 88.81 73 SER A CA 1
ATOM 571 C C . SER A 1 73 ? -59.702 -4.859 67.323 1.00 88.81 73 SER A C 1
ATOM 573 O O . SER A 1 73 ? -60.591 -5.671 67.055 1.00 88.81 73 SER A O 1
ATOM 575 N N . LEU A 1 74 ? -58.554 -5.245 67.897 1.00 89.38 74 LEU A N 1
ATOM 576 C CA . LEU A 1 74 ? -58.266 -6.642 68.224 1.00 89.38 74 LEU A CA 1
ATOM 577 C C . LEU A 1 74 ? -59.197 -7.170 69.333 1.00 89.38 74 LEU A C 1
ATOM 579 O O . LEU A 1 74 ? -59.417 -6.479 70.330 1.00 89.38 74 LEU A O 1
ATOM 583 N N . PRO A 1 75 ? -59.662 -8.432 69.239 1.00 89.50 75 PRO A N 1
ATOM 584 C CA . PRO A 1 75 ? -60.451 -9.057 70.296 1.00 89.50 75 PRO A CA 1
ATOM 585 C C . PRO A 1 75 ? -59.710 -9.090 71.648 1.00 89.50 75 PRO A C 1
ATOM 587 O O . PRO A 1 75 ? -58.475 -9.235 71.672 1.00 89.50 75 PRO A O 1
ATOM 590 N N . PRO A 1 76 ? -60.438 -9.002 72.781 1.00 86.12 76 PRO A N 1
ATOM 591 C CA . PRO A 1 76 ? -59.854 -9.132 74.112 1.00 86.12 76 PRO A CA 1
ATOM 592 C C . PRO A 1 76 ? -59.306 -10.548 74.354 1.00 86.12 76 PRO A C 1
ATOM 594 O O . PRO A 1 76 ? -59.796 -11.539 73.807 1.00 86.12 76 PRO A O 1
ATOM 597 N N . ALA A 1 77 ? -58.282 -10.640 75.204 1.00 83.12 77 ALA A N 1
ATOM 598 C CA . ALA A 1 77 ? -57.514 -11.855 75.495 1.00 83.12 77 ALA A CA 1
ATOM 599 C C . ALA A 1 77 ? -58.178 -12.792 76.531 1.00 83.12 77 ALA A C 1
ATOM 601 O O . ALA A 1 77 ? -57.488 -13.459 77.294 1.00 83.12 77 ALA A O 1
ATOM 602 N N . THR A 1 78 ? -59.508 -12.796 76.612 1.00 88.00 78 THR A N 1
ATOM 603 C CA . THR A 1 78 ? -60.257 -13.472 77.683 1.00 88.00 78 THR A CA 1
ATOM 604 C C . THR A 1 78 ? -60.613 -14.931 77.386 1.00 88.00 78 THR A C 1
ATOM 606 O O . THR A 1 78 ? -60.818 -15.678 78.335 1.00 88.00 78 THR A O 1
ATOM 609 N N . ASP A 1 79 ? -60.704 -15.338 76.113 1.00 91.50 79 ASP A N 1
ATOM 610 C CA . ASP A 1 79 ? -61.133 -16.681 75.682 1.00 91.50 79 ASP A CA 1
ATOM 611 C C . ASP A 1 79 ? -60.119 -17.322 74.709 1.00 91.50 79 ASP A C 1
ATOM 613 O O . ASP A 1 79 ? -59.441 -16.629 73.948 1.00 91.50 79 ASP A O 1
ATOM 617 N N . GLU A 1 80 ? -60.013 -18.653 74.694 1.00 89.19 80 GLU A N 1
ATOM 618 C CA . GLU A 1 80 ? -59.081 -19.392 73.826 1.00 89.19 80 GLU A CA 1
ATOM 619 C C . GLU A 1 80 ? -59.403 -19.186 72.338 1.00 89.19 80 GLU A C 1
ATOM 621 O O . GLU A 1 80 ? -58.499 -19.025 71.509 1.00 89.19 80 GLU A O 1
ATOM 626 N N . ALA A 1 81 ? -60.692 -19.109 71.988 1.00 88.12 81 ALA A N 1
ATOM 627 C CA . ALA A 1 81 ? -61.122 -18.833 70.621 1.00 88.12 81 ALA A CA 1
ATOM 628 C C . ALA A 1 81 ? -60.796 -17.389 70.195 1.00 88.12 81 ALA A C 1
ATOM 630 O O . ALA A 1 81 ? -60.333 -17.164 69.070 1.00 88.12 81 ALA A O 1
ATOM 631 N N . SER A 1 82 ? -60.973 -16.407 71.091 1.00 86.38 82 SER A N 1
ATOM 632 C CA . SER A 1 82 ? -60.641 -15.002 70.814 1.00 86.38 82 SER A CA 1
ATOM 633 C C . SER A 1 82 ? -59.129 -14.780 70.714 1.00 86.38 82 SER A C 1
ATOM 635 O O . SER A 1 82 ? -58.677 -14.029 69.847 1.00 86.38 82 SER A O 1
ATOM 637 N N . LEU A 1 83 ? -58.335 -15.499 71.513 1.00 89.12 83 LEU A N 1
ATOM 638 C CA . LEU A 1 83 ? -56.874 -15.539 71.419 1.00 89.12 83 LEU A CA 1
ATOM 639 C C . LEU A 1 83 ? -56.397 -16.141 70.092 1.00 89.12 83 LEU A C 1
ATOM 641 O O . LEU A 1 83 ? -55.516 -15.576 69.441 1.00 89.12 83 LEU A O 1
ATOM 645 N N . GLY A 1 84 ? -57.005 -17.247 69.652 1.00 91.50 84 GLY A N 1
ATOM 646 C CA . GLY A 1 84 ? -56.697 -17.867 68.363 1.00 91.50 84 GLY A CA 1
ATOM 647 C C . GLY A 1 84 ? -56.979 -16.941 67.174 1.00 91.50 84 GLY A C 1
ATOM 648 O O . GLY A 1 84 ? -56.176 -16.863 66.243 1.00 91.50 84 GLY A O 1
ATOM 649 N N . LEU A 1 85 ? -58.088 -16.195 67.214 1.00 90.00 85 LEU A N 1
ATOM 650 C CA . LEU A 1 85 ? -58.415 -15.185 66.200 1.00 90.00 85 LEU A CA 1
ATOM 651 C C . LEU A 1 85 ? -57.467 -13.980 66.255 1.00 90.00 85 LEU A C 1
ATOM 653 O O . LEU A 1 85 ? -56.980 -13.548 65.211 1.00 90.00 85 LEU A O 1
ATOM 657 N N . ARG A 1 86 ? -57.148 -13.475 67.453 1.00 91.69 86 ARG A N 1
ATOM 658 C CA . ARG A 1 86 ? -56.189 -12.377 67.654 1.00 91.69 86 ARG A CA 1
ATOM 659 C C . ARG A 1 86 ? -54.813 -12.719 67.083 1.00 91.69 86 ARG A C 1
ATOM 661 O O . ARG A 1 86 ? -54.249 -11.914 66.350 1.00 91.69 86 ARG A O 1
ATOM 668 N N . ARG A 1 87 ? -54.301 -13.922 67.364 1.00 92.75 87 ARG A N 1
ATOM 669 C CA . ARG A 1 87 ? -53.019 -14.404 66.832 1.00 92.75 87 ARG A CA 1
ATOM 670 C C . ARG A 1 87 ? -53.011 -14.429 65.304 1.00 92.75 87 ARG A C 1
ATOM 672 O O . ARG A 1 87 ? -52.092 -13.895 64.700 1.00 92.75 87 ARG A O 1
ATOM 679 N N . LYS A 1 88 ? -54.057 -14.979 64.680 1.00 92.69 88 LYS A N 1
ATOM 680 C CA . LYS A 1 88 ? -54.177 -15.016 63.212 1.00 92.69 88 LYS A CA 1
ATOM 681 C C . LYS A 1 88 ? -54.221 -13.616 62.595 1.00 92.69 88 LYS A C 1
ATOM 683 O O . LYS A 1 88 ? -53.626 -13.397 61.546 1.00 92.69 88 LYS A O 1
ATOM 688 N N . LEU A 1 89 ? -54.928 -12.673 63.221 1.00 90.44 89 LEU A N 1
ATOM 689 C CA . LEU A 1 89 ? -55.000 -11.288 62.742 1.00 90.44 89 LEU A CA 1
ATOM 690 C C . LEU A 1 89 ? -53.642 -10.582 62.824 1.00 90.44 89 LEU A C 1
ATOM 692 O O . LEU A 1 89 ? -53.270 -9.896 61.874 1.00 90.44 89 LEU A O 1
ATOM 696 N N . LEU A 1 90 ? -52.894 -10.801 63.909 1.00 90.25 90 LEU A N 1
ATOM 697 C CA . LEU A 1 90 ? -51.535 -10.284 64.072 1.00 90.25 90 LEU A CA 1
ATOM 698 C C . LEU A 1 90 ? -50.563 -10.905 63.059 1.00 90.25 90 LEU A C 1
ATOM 700 O O . LEU A 1 90 ? -49.887 -10.167 62.354 1.00 90.25 90 LEU A O 1
ATOM 704 N N . GLU A 1 91 ? -50.568 -12.231 62.892 1.00 93.75 91 GLU A N 1
ATOM 705 C CA . GLU A 1 91 ? -49.731 -12.918 61.893 1.00 93.75 91 GLU A CA 1
ATOM 706 C C . GLU A 1 91 ? -50.024 -12.407 60.469 1.00 93.75 91 GLU A C 1
ATOM 708 O O . GLU A 1 91 ? -49.113 -12.103 59.699 1.00 93.75 91 GLU A O 1
ATOM 713 N N . LEU A 1 92 ? -51.301 -12.240 60.102 1.00 91.94 92 LEU A N 1
ATOM 714 C CA . LEU A 1 92 ? -51.678 -11.690 58.796 1.00 91.94 92 LEU A CA 1
ATOM 715 C C . LEU A 1 92 ? -51.223 -10.241 58.609 1.00 91.94 92 LEU A C 1
ATOM 717 O O . LEU A 1 92 ? -50.875 -9.855 57.490 1.00 91.94 92 LEU A O 1
ATOM 721 N N . GLN A 1 93 ? -51.256 -9.437 59.669 1.00 89.69 93 GLN A N 1
ATOM 722 C CA . GLN A 1 93 ? -50.753 -8.073 59.633 1.00 89.69 93 GLN A CA 1
ATOM 723 C C . GLN A 1 93 ? -49.235 -8.065 59.448 1.00 89.69 93 GLN A C 1
ATOM 725 O O . GLN A 1 93 ? -48.760 -7.423 58.516 1.00 89.69 93 GLN A O 1
ATOM 730 N N . GLU A 1 94 ? -48.486 -8.816 60.254 1.00 91.31 94 GLU A N 1
ATOM 731 C CA . GLU A 1 94 ? -47.028 -8.930 60.146 1.00 91.31 94 GLU A CA 1
ATOM 732 C C . GLU A 1 94 ? -46.609 -9.344 58.733 1.00 91.31 94 GLU A C 1
ATOM 734 O O . GLU A 1 94 ? -45.758 -8.701 58.125 1.00 91.31 94 GLU A O 1
ATOM 739 N N . MET A 1 95 ? -47.274 -10.342 58.145 1.00 94.00 95 MET A N 1
ATOM 740 C CA . MET A 1 95 ? -46.998 -10.772 56.771 1.00 94.00 95 MET A CA 1
ATOM 741 C C . MET A 1 95 ? -47.269 -9.677 55.730 1.00 94.00 95 MET A C 1
ATOM 743 O O . MET A 1 95 ? -46.587 -9.621 54.705 1.00 94.00 95 MET A O 1
ATOM 747 N N . ARG A 1 96 ? -48.256 -8.800 55.954 1.00 90.19 96 ARG A N 1
ATOM 748 C CA . ARG A 1 96 ? -48.495 -7.635 55.085 1.00 90.19 96 ARG A CA 1
ATOM 749 C C . ARG A 1 96 ? -47.398 -6.585 55.252 1.00 90.19 96 ARG A C 1
ATOM 751 O O . ARG A 1 96 ? -46.925 -6.078 54.240 1.00 90.19 96 ARG A O 1
ATOM 758 N N . GLU A 1 97 ? -46.969 -6.311 56.484 1.00 90.06 97 GLU A N 1
ATOM 759 C CA . GLU A 1 97 ? -45.866 -5.383 56.777 1.00 90.06 97 GLU A CA 1
ATOM 760 C C . GLU A 1 97 ? -44.551 -5.876 56.155 1.00 90.06 97 GLU A C 1
ATOM 762 O O . GLU A 1 97 ? -43.845 -5.107 55.505 1.00 90.06 97 GLU A O 1
ATOM 767 N N . PHE A 1 98 ? -44.251 -7.173 56.273 1.00 93.44 98 PHE A N 1
ATOM 768 C CA . PHE A 1 98 ? -43.086 -7.784 55.634 1.00 93.44 98 PHE A CA 1
ATOM 769 C C . PHE A 1 98 ? -43.126 -7.655 54.114 1.00 93.44 98 PHE A C 1
ATOM 771 O O . PHE A 1 98 ? -42.119 -7.289 53.520 1.00 93.44 98 PHE A O 1
ATOM 778 N N . ARG A 1 99 ? -44.278 -7.904 53.479 1.00 95.38 99 ARG A N 1
ATOM 779 C CA . ARG A 1 99 ? -44.424 -7.747 52.022 1.00 95.38 99 ARG A CA 1
ATOM 780 C C . ARG A 1 99 ? -44.240 -6.307 51.564 1.00 95.38 99 ARG A C 1
ATOM 782 O O . ARG A 1 99 ? -43.696 -6.093 50.491 1.00 95.38 99 ARG A O 1
ATOM 789 N N . LEU A 1 100 ? -44.714 -5.337 52.343 1.00 89.06 100 LEU A N 1
ATOM 790 C CA . LEU A 1 100 ? -44.542 -3.922 52.023 1.00 89.06 100 LEU A CA 1
ATOM 791 C C . LEU A 1 100 ? -43.061 -3.530 52.085 1.00 89.06 100 LEU A C 1
ATOM 793 O O . LEU A 1 100 ? -42.547 -2.994 51.113 1.00 89.06 100 LEU A O 1
ATOM 797 N N . ARG A 1 101 ? -42.349 -3.926 53.148 1.00 90.19 101 ARG A N 1
ATOM 798 C CA . ARG A 1 101 ? -40.895 -3.708 53.252 1.00 90.19 101 ARG A CA 1
ATOM 799 C C . ARG A 1 101 ? -40.105 -4.427 52.164 1.00 90.19 101 ARG A C 1
ATOM 801 O O . ARG A 1 101 ? -39.129 -3.887 51.666 1.00 90.19 101 ARG A O 1
ATOM 808 N N . GLN A 1 102 ? -40.501 -5.651 51.815 1.00 95.12 102 GLN A N 1
ATOM 809 C CA . GLN A 1 102 ? -39.869 -6.390 50.721 1.00 95.12 102 GLN A CA 1
ATOM 810 C C . GLN A 1 102 ? -40.014 -5.638 49.402 1.00 95.12 102 GLN A C 1
ATOM 812 O O . GLN A 1 102 ? -39.020 -5.479 48.717 1.00 95.12 102 GLN A O 1
ATOM 817 N N . ARG A 1 103 ? -41.200 -5.097 49.098 1.00 93.44 103 ARG A N 1
ATOM 818 C CA . ARG A 1 103 ? -41.403 -4.276 47.896 1.00 93.44 103 ARG A CA 1
ATOM 819 C C . ARG A 1 103 ? -40.516 -3.038 47.878 1.00 93.44 103 ARG A C 1
ATOM 821 O O . ARG A 1 103 ? -39.875 -2.799 46.872 1.00 93.44 103 ARG A O 1
ATOM 828 N N . GLU A 1 104 ? -40.428 -2.306 48.987 1.00 90.56 104 GLU A N 1
ATOM 829 C CA . GLU A 1 104 ? -39.540 -1.136 49.088 1.00 90.56 104 GLU A CA 1
ATOM 830 C C . GLU A 1 104 ? -38.065 -1.520 48.867 1.00 90.56 104 GLU A C 1
ATOM 832 O O . GLU A 1 104 ? -37.323 -0.808 48.192 1.00 90.56 104 GLU A O 1
ATOM 837 N N . MET A 1 105 ? -37.628 -2.661 49.416 1.00 94.94 105 MET A N 1
ATOM 838 C CA . MET A 1 105 ? -36.276 -3.179 49.188 1.00 94.94 105 MET A CA 1
ATOM 839 C C . MET A 1 105 ? -36.065 -3.605 47.735 1.00 94.94 105 MET A C 1
ATOM 841 O O . MET A 1 105 ? -35.020 -3.298 47.168 1.00 94.94 105 MET A O 1
ATOM 845 N N . ASP A 1 106 ? -37.037 -4.296 47.143 1.00 96.50 106 ASP A N 1
ATOM 846 C CA . ASP A 1 106 ? -36.989 -4.753 45.758 1.00 96.50 106 ASP A CA 1
ATOM 847 C C . ASP A 1 106 ? -36.938 -3.552 44.800 1.00 96.50 106 ASP A C 1
ATOM 849 O O . ASP A 1 106 ? -36.068 -3.524 43.937 1.00 96.50 106 ASP A O 1
ATOM 853 N N . GLU A 1 107 ? -37.757 -2.517 45.012 1.00 94.69 107 GLU A N 1
ATOM 854 C CA . GLU A 1 107 ? -37.742 -1.263 44.239 1.00 94.69 107 GLU A CA 1
ATOM 855 C C . GLU A 1 107 ? -36.374 -0.564 44.329 1.00 94.69 107 GLU A C 1
ATOM 857 O O . GLU A 1 107 ? -35.753 -0.267 43.308 1.00 94.69 107 GLU A O 1
ATOM 862 N N . ALA A 1 108 ? -35.825 -0.393 45.537 1.00 93.88 108 ALA A N 1
ATOM 863 C CA . ALA A 1 108 ? -34.495 0.197 45.716 1.00 93.88 108 ALA A CA 1
ATOM 864 C C . ALA A 1 108 ? -33.371 -0.660 45.093 1.00 93.88 108 ALA A C 1
ATOM 866 O O . ALA A 1 108 ? -32.344 -0.148 44.631 1.00 93.88 108 ALA A O 1
ATOM 867 N N . HIS A 1 109 ? -33.526 -1.986 45.094 1.00 96.44 109 HIS A N 1
ATOM 868 C CA . HIS A 1 109 ? -32.600 -2.897 44.429 1.00 96.44 109 HIS A CA 1
ATOM 869 C C . HIS A 1 109 ? -32.716 -2.823 42.906 1.00 96.44 109 HIS A C 1
ATOM 871 O O . HIS A 1 109 ? -31.682 -2.830 42.237 1.00 96.44 109 HIS A O 1
ATOM 877 N N . GLU A 1 110 ? -33.924 -2.714 42.363 1.00 97.25 110 GLU A N 1
ATOM 878 C CA . GLU A 1 110 ? -34.183 -2.534 40.935 1.00 97.25 110 GLU A CA 1
ATOM 879 C C . GLU A 1 110 ? -33.575 -1.227 40.423 1.00 97.25 110 GLU A C 1
ATOM 881 O O . GLU A 1 110 ? -32.803 -1.265 39.465 1.00 97.25 110 GLU A O 1
ATOM 886 N N . GLU A 1 111 ? -33.782 -0.107 41.123 1.00 96.00 111 GLU A N 1
ATOM 887 C CA . GLU A 1 111 ? -33.156 1.182 40.790 1.00 96.00 111 GLU A CA 1
ATOM 888 C C . GLU A 1 111 ? -31.626 1.070 40.724 1.00 96.00 111 GLU A C 1
ATOM 890 O O . GLU A 1 111 ? -30.973 1.533 39.782 1.00 96.00 111 GLU A O 1
ATOM 895 N N . ARG A 1 112 ? -31.022 0.394 41.707 1.00 97.56 112 ARG A N 1
ATOM 896 C CA . ARG A 1 112 ? -29.573 0.170 41.727 1.00 97.56 112 ARG A CA 1
ATOM 897 C C . ARG A 1 112 ? -29.111 -0.744 40.591 1.00 97.56 112 ARG A C 1
ATOM 899 O O . ARG A 1 112 ? -28.030 -0.526 40.040 1.00 97.56 112 ARG A O 1
ATOM 906 N N . LEU A 1 113 ? -29.881 -1.780 40.264 1.00 98.06 113 LEU A N 1
ATOM 907 C CA . LEU A 1 113 ? -29.580 -2.679 39.152 1.00 98.06 113 LEU A CA 1
ATOM 908 C C . LEU A 1 113 ? -29.668 -1.952 37.813 1.00 98.06 113 LEU A C 1
ATOM 910 O O . LEU A 1 113 ? -28.838 -2.212 36.946 1.00 98.06 113 LEU A O 1
ATOM 914 N N . ASP A 1 114 ? -30.603 -1.023 37.652 1.00 97.81 114 ASP A N 1
ATOM 915 C CA . ASP A 1 114 ? -30.733 -0.228 36.434 1.00 97.81 114 ASP A CA 1
ATOM 916 C C . ASP A 1 114 ? -29.542 0.707 36.231 1.00 97.81 114 ASP A C 1
ATOM 918 O O . ASP A 1 114 ? -28.984 0.747 35.133 1.00 97.81 114 ASP A O 1
ATOM 922 N N . LEU A 1 115 ? -29.054 1.350 37.295 1.00 97.62 115 LEU A N 1
ATO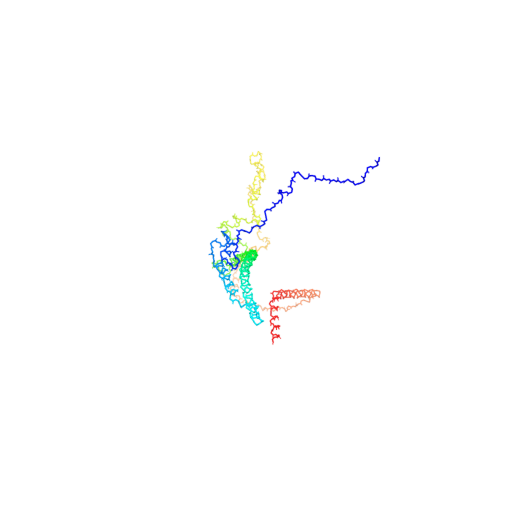M 923 C CA . LEU A 1 115 ? -27.804 2.116 37.235 1.00 97.62 115 LEU A CA 1
ATOM 924 C C . LEU A 1 115 ? -26.605 1.234 36.855 1.00 97.62 115 LEU A C 1
ATOM 926 O O . LEU A 1 115 ? -25.762 1.634 36.052 1.00 97.62 115 LEU A O 1
ATOM 930 N N . LEU A 1 116 ? -26.526 0.014 37.394 1.00 97.94 116 LEU A N 1
ATOM 931 C CA . LEU A 1 116 ? -25.464 -0.931 37.036 1.00 97.94 116 LEU A CA 1
ATOM 932 C C . LEU A 1 116 ? -25.577 -1.406 35.585 1.00 97.94 116 LEU A C 1
ATOM 934 O O . LEU A 1 116 ? -24.558 -1.540 34.913 1.00 97.94 116 LEU A O 1
ATOM 938 N N . ARG A 1 117 ? -26.794 -1.649 35.089 1.00 97.88 117 ARG A N 1
ATOM 939 C CA . ARG A 1 117 ? -27.038 -2.008 33.687 1.00 97.88 117 ARG A CA 1
ATOM 940 C C . ARG A 1 117 ? -26.590 -0.889 32.757 1.00 97.88 117 ARG A C 1
ATOM 942 O O . ARG A 1 117 ? -25.884 -1.176 31.798 1.00 97.88 117 ARG A O 1
ATOM 949 N N . GLN A 1 118 ? -26.943 0.359 33.061 1.00 98.06 118 GLN A N 1
ATOM 950 C CA . GLN A 1 118 ? -26.499 1.526 32.294 1.00 98.06 118 GLN A CA 1
ATOM 951 C C . GLN A 1 118 ? -24.971 1.625 32.281 1.00 98.06 118 GLN A C 1
ATOM 953 O O . GLN A 1 118 ? -24.374 1.650 31.212 1.00 98.06 118 GLN A O 1
ATOM 958 N N . ALA A 1 119 ? -24.327 1.529 33.447 1.00 98.31 119 ALA A N 1
ATOM 959 C CA . ALA A 1 119 ? -22.869 1.567 33.538 1.00 98.31 119 ALA A CA 1
ATOM 960 C C . ALA A 1 119 ? -22.176 0.427 32.762 1.00 98.31 119 ALA A C 1
ATOM 962 O O . ALA A 1 119 ? -21.081 0.614 32.231 1.00 98.31 119 ALA A O 1
ATOM 963 N N . LEU A 1 120 ? -22.787 -0.763 32.694 1.00 98.38 120 LEU A N 1
ATOM 964 C CA . LEU A 1 120 ? -22.277 -1.864 31.873 1.00 98.38 120 LEU A CA 1
ATOM 965 C C . LEU A 1 120 ? -22.417 -1.572 30.380 1.00 98.38 120 LEU A C 1
ATOM 967 O O . LEU A 1 120 ? -21.465 -1.808 29.643 1.00 98.38 120 LEU A O 1
ATOM 971 N N . VAL A 1 121 ? -23.563 -1.037 29.952 1.00 98.31 121 VAL A N 1
ATOM 972 C CA . VAL A 1 121 ? -23.793 -0.645 28.556 1.00 98.31 121 VAL A CA 1
ATOM 973 C C . VAL A 1 121 ? -22.792 0.423 28.126 1.00 98.31 121 VAL A C 1
ATOM 975 O O . VAL A 1 121 ? -22.158 0.255 27.089 1.00 98.31 121 VAL A O 1
ATOM 978 N N . ASP A 1 122 ? -22.586 1.461 28.936 1.00 98.12 122 ASP A N 1
ATOM 979 C CA . ASP A 1 122 ? -21.630 2.533 28.638 1.00 98.12 122 ASP A CA 1
ATOM 980 C C . ASP A 1 122 ? -20.205 1.979 28.502 1.00 98.12 122 ASP A C 1
ATOM 982 O O . ASP A 1 122 ? -19.500 2.252 27.532 1.00 98.12 122 ASP A O 1
ATOM 986 N N . ARG A 1 123 ? -19.795 1.108 29.433 1.00 98.31 123 ARG A N 1
ATOM 987 C CA . ARG A 1 123 ? -18.486 0.445 29.384 1.00 98.31 123 ARG A CA 1
ATOM 988 C C . ARG A 1 123 ? -18.323 -0.419 28.133 1.00 98.31 123 ARG A C 1
ATOM 990 O O . ARG A 1 123 ? -17.233 -0.485 27.564 1.00 98.31 123 ARG A O 1
ATOM 997 N N . ASP A 1 124 ? -19.362 -1.150 27.749 1.00 98.19 124 ASP A N 1
ATOM 998 C CA . ASP A 1 124 ? -19.311 -2.029 26.586 1.00 98.19 124 ASP A CA 1
ATOM 999 C C . ASP A 1 124 ? -19.259 -1.200 25.288 1.00 98.19 124 ASP A C 1
ATOM 1001 O O . ASP A 1 124 ? -18.429 -1.501 24.431 1.00 98.19 124 ASP A O 1
ATOM 1005 N N . GLN A 1 125 ? -20.000 -0.088 25.200 1.00 98.19 125 GLN A N 1
ATOM 1006 C CA . GLN A 1 125 ? -19.900 0.884 24.100 1.00 98.19 125 GLN A CA 1
ATOM 1007 C C . GLN A 1 125 ? -18.502 1.509 23.999 1.00 98.19 125 GLN A C 1
ATOM 1009 O O . GLN A 1 125 ? -17.933 1.578 22.909 1.00 98.19 125 GLN A O 1
ATOM 1014 N N . ASP A 1 126 ? -17.905 1.913 25.123 1.00 98.19 126 ASP A N 1
ATOM 1015 C CA . ASP A 1 126 ? -16.538 2.446 25.152 1.00 98.19 126 ASP A CA 1
ATOM 1016 C C . ASP A 1 126 ? -15.520 1.412 24.643 1.00 98.19 126 ASP A C 1
ATOM 1018 O O . ASP A 1 126 ? -14.605 1.727 23.874 1.00 98.19 126 ASP A O 1
ATOM 1022 N N . ASN A 1 127 ? -15.680 0.148 25.047 1.00 98.00 127 ASN A N 1
ATOM 1023 C CA . ASN A 1 127 ? -14.824 -0.942 24.588 1.00 98.00 127 ASN A CA 1
ATOM 1024 C C . ASN A 1 127 ? -14.994 -1.218 23.089 1.00 98.00 127 ASN A C 1
ATOM 1026 O O . ASN A 1 127 ? -13.994 -1.431 22.396 1.00 98.00 127 ASN A O 1
ATOM 1030 N N . GLU A 1 128 ? -16.232 -1.213 22.593 1.00 97.75 128 GLU A N 1
ATOM 1031 C CA . GLU A 1 128 ? -16.547 -1.362 21.171 1.00 97.75 128 GLU A CA 1
ATOM 1032 C C . GLU A 1 128 ? -15.918 -0.233 20.356 1.00 97.75 128 GLU A C 1
ATOM 1034 O O . GLU A 1 128 ? -15.188 -0.507 19.405 1.00 97.75 128 GLU A O 1
ATOM 1039 N N . PHE A 1 129 ? -16.061 1.017 20.792 1.00 98.31 129 PHE A N 1
ATOM 1040 C CA . PHE A 1 129 ? -15.453 2.172 20.137 1.00 98.31 129 PHE A CA 1
ATOM 1041 C C . PHE A 1 129 ? -13.923 2.063 20.050 1.00 98.31 129 PHE A C 1
ATOM 1043 O O . PHE A 1 129 ? -13.321 2.286 18.995 1.00 98.31 129 PHE A O 1
ATOM 1050 N N . LEU A 1 130 ? -13.256 1.657 21.136 1.00 98.25 130 LEU A N 1
ATOM 1051 C CA . LEU A 1 130 ? -11.808 1.424 21.115 1.00 98.25 130 LEU A CA 1
ATOM 1052 C C . LEU A 1 130 ? -11.417 0.259 20.195 1.00 98.25 130 LEU A C 1
ATOM 1054 O O . LEU A 1 130 ? -10.350 0.293 19.573 1.00 98.25 130 LEU A O 1
ATOM 1058 N N . ALA A 1 131 ? -12.242 -0.786 20.111 1.00 98.06 131 ALA A N 1
ATOM 1059 C CA . ALA A 1 131 ? -12.022 -1.897 19.194 1.00 98.06 131 ALA A CA 1
ATOM 1060 C C . ALA A 1 131 ? -12.172 -1.450 17.731 1.00 98.06 131 ALA A C 1
ATOM 1062 O O . ALA A 1 131 ? -11.303 -1.766 16.914 1.00 98.06 131 ALA A O 1
ATOM 1063 N N . GLU A 1 132 ? -13.198 -0.660 17.417 1.00 97.88 132 GLU A N 1
ATOM 1064 C CA . GLU A 1 132 ? -13.429 -0.075 16.095 1.00 97.88 132 GLU A CA 1
ATOM 1065 C C . GLU A 1 132 ? -12.241 0.777 15.652 1.00 97.88 132 GLU A C 1
ATOM 1067 O O . GLU A 1 132 ? -11.683 0.531 14.584 1.00 97.88 132 GLU A O 1
ATOM 1072 N N . GLN A 1 133 ? -11.746 1.677 16.506 1.00 98.25 133 GLN A N 1
ATOM 1073 C CA . GLN A 1 133 ? -10.562 2.486 16.193 1.00 98.25 133 GLN A CA 1
ATOM 1074 C C . GLN A 1 133 ? -9.324 1.637 15.877 1.00 98.25 133 GLN A C 1
ATOM 1076 O O . GLN A 1 133 ? -8.551 1.953 14.967 1.00 98.25 133 GLN A O 1
ATOM 1081 N N . ARG A 1 134 ? -9.109 0.539 16.613 1.00 98.25 134 ARG A N 1
ATOM 1082 C CA . ARG A 1 134 ? -7.989 -0.380 16.348 1.00 98.25 134 ARG A CA 1
ATOM 1083 C C . ARG A 1 134 ? -8.148 -1.064 14.994 1.00 98.25 134 ARG A C 1
ATOM 1085 O O . ARG A 1 134 ? -7.169 -1.178 14.254 1.00 98.25 134 ARG A O 1
ATOM 1092 N N . VAL A 1 135 ? -9.361 -1.505 14.667 1.00 98.31 135 VAL A N 1
ATOM 1093 C CA . VAL A 1 135 ? -9.678 -2.120 13.372 1.00 98.31 135 VAL A CA 1
ATOM 1094 C C . VAL A 1 135 ? -9.508 -1.109 12.239 1.00 98.31 135 VAL A C 1
ATOM 1096 O O . VAL A 1 135 ? -8.902 -1.437 11.220 1.00 98.31 135 VAL A O 1
ATOM 1099 N N . GLU A 1 136 ? -9.954 0.132 12.418 1.00 98.12 136 GLU A N 1
ATOM 1100 C CA . GLU A 1 136 ? -9.783 1.205 11.439 1.00 98.12 136 GLU A CA 1
ATOM 1101 C C . GLU A 1 136 ? -8.312 1.544 11.203 1.00 98.12 136 GLU A C 1
ATOM 1103 O O . GLU A 1 136 ? -7.884 1.633 10.052 1.00 98.12 136 GLU A O 1
ATOM 1108 N N . ALA A 1 137 ? -7.506 1.651 12.261 1.00 98.25 137 ALA A N 1
ATOM 1109 C CA . ALA A 1 137 ? -6.071 1.890 12.135 1.00 98.25 137 ALA A CA 1
ATOM 1110 C C . ALA A 1 137 ? -5.362 0.750 11.381 1.00 98.25 137 ALA A C 1
ATOM 1112 O O . ALA A 1 137 ? -4.498 0.996 10.535 1.00 98.25 137 ALA A O 1
ATOM 1113 N N . LEU A 1 138 ? -5.733 -0.509 11.645 1.00 98.25 138 LEU A N 1
ATOM 1114 C CA . LEU A 1 138 ? -5.227 -1.660 10.887 1.00 98.25 138 LEU A CA 1
ATOM 1115 C C . LEU A 1 138 ? -5.664 -1.605 9.421 1.00 98.25 138 LEU A C 1
ATOM 1117 O O . LEU A 1 138 ? -4.847 -1.828 8.526 1.00 98.25 138 LEU A O 1
ATOM 1121 N N . ARG A 1 139 ? -6.930 -1.264 9.169 1.00 98.38 139 ARG A N 1
ATOM 1122 C CA . ARG A 1 139 ? -7.480 -1.115 7.821 1.00 98.38 139 ARG A CA 1
ATOM 1123 C C . ARG A 1 139 ? -6.743 -0.033 7.036 1.00 98.38 139 ARG A C 1
ATOM 1125 O O . ARG A 1 139 ? -6.395 -0.272 5.886 1.00 98.38 139 ARG A O 1
ATOM 1132 N N . GLN A 1 140 ? -6.466 1.120 7.643 1.00 98.25 140 GLN A N 1
ATOM 1133 C CA . GLN A 1 140 ? -5.714 2.209 7.011 1.00 98.25 140 GLN A CA 1
ATOM 1134 C C . GLN A 1 140 ? -4.311 1.757 6.599 1.00 98.25 140 GLN A C 1
ATOM 1136 O O . GLN A 1 140 ? -3.936 1.926 5.442 1.00 98.25 140 GLN A O 1
ATOM 1141 N N . ARG A 1 141 ? -3.574 1.081 7.491 1.00 98.31 141 ARG A N 1
ATOM 1142 C CA . ARG A 1 141 ? -2.243 0.532 7.169 1.00 98.31 141 ARG A CA 1
ATOM 1143 C C . ARG A 1 141 ? -2.291 -0.445 5.994 1.00 98.31 141 ARG A C 1
ATOM 1145 O O . ARG A 1 141 ? -1.479 -0.347 5.079 1.00 98.31 141 ARG A O 1
ATOM 1152 N N . GLN A 1 142 ? -3.267 -1.354 5.986 1.00 98.31 142 GLN A N 1
ATOM 1153 C CA . GLN A 1 142 ? -3.439 -2.298 4.878 1.00 98.31 142 GLN A CA 1
ATOM 1154 C C . GLN A 1 142 ? -3.812 -1.596 3.566 1.00 98.31 142 GLN A C 1
ATOM 1156 O O . GLN A 1 142 ? -3.339 -1.994 2.501 1.00 98.31 142 GLN A O 1
ATOM 1161 N N . ILE A 1 143 ? -4.638 -0.545 3.621 1.00 98.44 143 ILE A N 1
ATOM 1162 C CA . ILE A 1 143 ? -4.972 0.272 2.449 1.00 98.44 143 ILE A CA 1
ATOM 1163 C C . ILE A 1 143 ? -3.715 0.952 1.903 1.00 98.44 143 ILE A C 1
ATOM 1165 O O . ILE A 1 143 ? -3.477 0.861 0.705 1.00 98.44 143 ILE A O 1
ATOM 1169 N N . GLU A 1 144 ? -2.875 1.546 2.752 1.00 98.25 144 GLU A N 1
ATOM 1170 C CA . GLU A 1 144 ? -1.621 2.177 2.322 1.00 98.25 144 GLU A CA 1
ATOM 1171 C C . GLU A 1 144 ? -0.659 1.181 1.660 1.00 98.25 144 GLU A C 1
ATOM 1173 O O . GLU A 1 144 ? -0.063 1.475 0.623 1.00 98.25 144 GLU A O 1
ATOM 1178 N N . GLU A 1 145 ? -0.499 -0.014 2.231 1.00 98.12 145 GLU A N 1
ATOM 1179 C CA . GLU A 1 145 ? 0.330 -1.073 1.642 1.00 98.12 145 GLU A CA 1
ATOM 1180 C C . GLU A 1 145 ? -0.208 -1.514 0.277 1.00 98.12 145 GLU A C 1
ATOM 1182 O O . GLU A 1 145 ? 0.547 -1.633 -0.699 1.00 98.12 145 GLU A O 1
ATOM 1187 N N . ARG A 1 146 ? -1.528 -1.697 0.186 1.00 98.44 146 ARG A N 1
ATOM 1188 C CA . ARG A 1 146 ? -2.210 -2.008 -1.068 1.00 98.44 146 ARG A CA 1
ATOM 1189 C C . ARG A 1 146 ? -2.010 -0.883 -2.081 1.00 98.44 146 ARG A C 1
ATOM 1191 O O . ARG A 1 146 ? -1.667 -1.174 -3.224 1.00 98.44 146 ARG A O 1
ATOM 1198 N N . ASP A 1 147 ? -2.151 0.374 -1.685 1.00 98.19 147 ASP A N 1
ATOM 1199 C CA . ASP A 1 147 ? -1.993 1.532 -2.564 1.00 98.19 147 ASP A CA 1
ATOM 1200 C C . ASP A 1 147 ? -0.558 1.640 -3.089 1.00 98.19 147 ASP A C 1
ATOM 1202 O O . ASP A 1 147 ? -0.369 1.759 -4.298 1.00 98.19 147 ASP A O 1
ATOM 1206 N N . ARG A 1 148 ? 0.460 1.430 -2.243 1.00 98.31 148 ARG A N 1
ATOM 1207 C CA . ARG A 1 148 ? 1.867 1.339 -2.683 1.00 98.31 148 ARG A CA 1
ATOM 1208 C C . ARG A 1 148 ? 2.072 0.237 -3.723 1.00 98.31 148 ARG A C 1
ATOM 1210 O O . ARG A 1 148 ? 2.786 0.433 -4.708 1.00 98.31 148 ARG A O 1
ATOM 1217 N N . SER A 1 149 ? 1.451 -0.930 -3.535 1.00 98.12 149 SER A N 1
ATOM 1218 C CA . SER A 1 149 ? 1.527 -2.020 -4.518 1.00 98.12 149 SER A CA 1
ATOM 1219 C C . SER A 1 149 ? 0.838 -1.648 -5.840 1.00 98.12 149 SER A C 1
ATOM 1221 O O . SER A 1 149 ? 1.375 -1.896 -6.923 1.00 98.12 149 SER A O 1
ATOM 1223 N N . VAL A 1 150 ? -0.307 -0.963 -5.768 1.00 98.31 150 VAL A N 1
ATOM 1224 C CA . VAL A 1 150 ? -1.048 -0.473 -6.934 1.00 98.31 150 VAL A CA 1
ATOM 1225 C C . VAL A 1 150 ? -0.241 0.590 -7.677 1.00 98.31 150 VAL A C 1
ATOM 1227 O O . VAL A 1 150 ? -0.153 0.527 -8.902 1.00 98.31 150 VAL A O 1
ATOM 1230 N N . GLU A 1 151 ? 0.414 1.517 -6.980 1.00 98.38 151 GLU A N 1
ATOM 1231 C CA . GLU A 1 151 ? 1.309 2.516 -7.575 1.00 98.38 151 GLU A CA 1
ATOM 1232 C C . GLU A 1 151 ? 2.474 1.861 -8.325 1.00 98.38 151 GLU A C 1
ATOM 1234 O O . GLU A 1 151 ? 2.797 2.247 -9.456 1.00 98.38 151 GLU A O 1
ATOM 1239 N N . GLN A 1 152 ? 3.078 0.815 -7.752 1.00 98.19 152 GLN A N 1
ATOM 1240 C CA . GLN A 1 152 ? 4.123 0.049 -8.430 1.00 98.19 152 GLN A CA 1
ATOM 1241 C C . GLN A 1 152 ? 3.595 -0.573 -9.727 1.00 98.19 152 GLN A C 1
ATOM 1243 O O . GLN A 1 152 ? 4.223 -0.397 -10.779 1.00 98.19 152 GLN A O 1
ATOM 1248 N N . ILE A 1 153 ? 2.425 -1.219 -9.687 1.00 98.12 153 ILE A N 1
ATOM 1249 C CA . ILE A 1 153 ? 1.765 -1.804 -10.864 1.00 98.12 153 ILE A CA 1
ATOM 1250 C C . ILE A 1 153 ? 1.447 -0.722 -11.903 1.00 98.12 153 ILE A C 1
ATOM 1252 O O . ILE A 1 153 ? 1.733 -0.900 -13.089 1.00 98.12 153 ILE A O 1
ATOM 1256 N N . GLN A 1 154 ? 0.920 0.431 -11.489 1.00 97.94 154 GLN A N 1
ATOM 1257 C CA . GLN A 1 154 ? 0.633 1.551 -12.386 1.00 97.94 154 GLN A CA 1
ATOM 1258 C C . GLN A 1 154 ? 1.908 2.088 -13.043 1.00 97.94 154 GLN A C 1
ATOM 1260 O O . GLN A 1 154 ? 1.936 2.290 -14.260 1.00 97.94 154 GLN A O 1
ATOM 1265 N N . SER A 1 155 ? 2.998 2.243 -12.287 1.00 98.00 155 SER A N 1
ATOM 1266 C CA . SER A 1 155 ? 4.289 2.676 -12.830 1.00 98.00 155 SER A CA 1
ATOM 1267 C C . SER A 1 155 ? 4.824 1.688 -13.876 1.00 98.00 155 SER A C 1
ATOM 1269 O O . SER A 1 155 ? 5.352 2.095 -14.917 1.00 98.00 155 SER A O 1
ATOM 1271 N N . GLN A 1 156 ? 4.658 0.381 -13.641 1.00 97.94 156 GLN A N 1
ATOM 1272 C CA . GLN A 1 156 ? 5.034 -0.670 -14.585 1.00 97.94 156 GLN A CA 1
ATOM 1273 C C . GLN A 1 156 ? 4.139 -0.629 -15.827 1.00 97.94 156 GLN A C 1
ATOM 1275 O O . GLN A 1 156 ? 4.659 -0.620 -16.944 1.00 97.94 156 GLN A O 1
ATOM 1280 N N . ARG A 1 157 ? 2.819 -0.496 -15.650 1.00 98.00 157 ARG A N 1
ATOM 1281 C CA . ARG A 1 157 ? 1.842 -0.332 -16.734 1.00 98.00 157 ARG A CA 1
ATOM 1282 C C . ARG A 1 157 ? 2.203 0.852 -17.629 1.00 98.00 157 ARG A C 1
ATOM 1284 O O . ARG A 1 157 ? 2.286 0.685 -18.842 1.00 98.00 157 ARG A O 1
ATOM 1291 N N . ILE A 1 158 ? 2.498 2.019 -17.054 1.00 97.69 158 ILE A N 1
ATOM 1292 C CA . ILE A 1 158 ? 2.908 3.218 -17.804 1.00 97.69 158 ILE A CA 1
ATOM 1293 C C . ILE A 1 158 ? 4.220 2.967 -18.560 1.00 97.69 158 ILE A C 1
ATOM 1295 O O . ILE A 1 158 ? 4.326 3.300 -19.743 1.00 97.69 158 ILE A O 1
ATOM 1299 N N . LYS A 1 15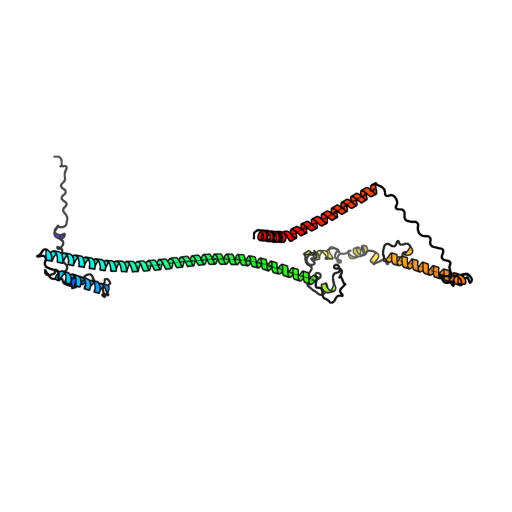9 ? 5.220 2.337 -17.925 1.00 97.94 159 LYS A N 1
ATOM 1300 C CA . LYS A 1 159 ? 6.488 1.977 -18.589 1.00 97.94 159 LYS A CA 1
ATOM 1301 C C . LYS A 1 159 ? 6.257 1.044 -19.781 1.00 97.94 159 LYS A C 1
ATOM 1303 O O . LYS A 1 159 ? 6.870 1.256 -20.829 1.00 97.94 159 LYS A O 1
ATOM 1308 N N . VAL A 1 160 ? 5.403 0.031 -19.633 1.00 97.50 160 VAL A N 1
ATOM 1309 C CA . VAL A 1 160 ? 5.069 -0.927 -20.698 1.00 97.50 160 VAL A CA 1
ATOM 1310 C C . VAL A 1 160 ? 4.315 -0.231 -21.826 1.00 97.50 160 VAL A C 1
ATOM 1312 O O . VAL A 1 160 ? 4.745 -0.329 -22.973 1.00 97.50 160 VAL A O 1
ATOM 1315 N N . LEU A 1 161 ? 3.276 0.551 -21.520 1.00 96.88 161 LEU A N 1
ATOM 1316 C CA . LEU A 1 161 ? 2.522 1.316 -22.519 1.00 96.88 161 LEU A CA 1
ATOM 1317 C C . LEU A 1 161 ? 3.421 2.278 -23.301 1.00 96.88 161 LEU A C 1
ATOM 1319 O O . LEU A 1 161 ? 3.350 2.328 -24.528 1.00 96.88 161 LEU A O 1
ATOM 1323 N N . ARG A 1 162 ? 4.333 2.985 -22.623 1.00 95.62 162 ARG A N 1
ATOM 1324 C CA . ARG A 1 162 ? 5.310 3.860 -23.283 1.00 95.62 162 ARG A CA 1
ATOM 1325 C C . ARG A 1 162 ? 6.238 3.078 -24.213 1.00 95.62 162 ARG A C 1
ATOM 1327 O O . ARG A 1 162 ? 6.473 3.509 -25.338 1.00 95.62 162 ARG A O 1
ATOM 1334 N N . LYS A 1 163 ? 6.765 1.931 -23.769 1.00 95.44 163 LYS A N 1
ATOM 1335 C CA . LYS A 1 163 ? 7.619 1.062 -24.600 1.00 95.44 163 LYS A CA 1
ATOM 1336 C C . LYS A 1 163 ? 6.866 0.529 -25.821 1.00 95.44 163 LYS A C 1
ATOM 1338 O O . LYS A 1 163 ? 7.425 0.549 -26.913 1.00 95.44 163 LYS A O 1
ATOM 1343 N N . LEU A 1 164 ? 5.614 0.104 -25.648 1.00 92.81 164 LEU A N 1
ATOM 1344 C CA . LEU A 1 164 ? 4.755 -0.372 -26.733 1.00 92.81 164 LEU A CA 1
ATOM 1345 C C . LEU A 1 164 ? 4.441 0.740 -27.738 1.00 92.81 164 LEU A C 1
ATOM 1347 O O . LEU A 1 164 ? 4.573 0.520 -28.936 1.00 92.81 164 LEU A O 1
ATOM 1351 N N . SER A 1 165 ? 4.105 1.943 -27.266 1.00 93.38 165 SER A N 1
ATOM 1352 C CA . SER A 1 165 ? 3.894 3.119 -28.120 1.00 93.38 165 SER A CA 1
ATOM 1353 C C . SER A 1 165 ? 5.147 3.456 -28.937 1.00 93.38 165 SER A C 1
ATOM 1355 O O . SER A 1 165 ? 5.074 3.591 -30.156 1.00 93.38 165 SER A O 1
ATOM 1357 N N . MET A 1 166 ? 6.325 3.474 -28.302 1.00 88.38 166 MET A N 1
ATOM 1358 C CA . MET A 1 166 ? 7.603 3.686 -28.994 1.00 88.38 166 MET A CA 1
ATOM 1359 C C . MET A 1 166 ? 7.916 2.575 -30.008 1.00 88.38 166 MET A C 1
ATOM 1361 O O . MET A 1 166 ? 8.429 2.857 -31.088 1.00 88.38 166 MET A O 1
ATOM 1365 N N . ALA A 1 167 ? 7.616 1.313 -29.688 1.00 87.44 167 ALA A N 1
ATOM 1366 C CA . ALA A 1 167 ? 7.801 0.192 -30.609 1.00 87.44 167 ALA A CA 1
ATOM 1367 C C . ALA A 1 167 ? 6.854 0.286 -31.816 1.00 87.44 167 ALA A C 1
ATOM 1369 O O . ALA A 1 167 ? 7.292 0.102 -32.950 1.00 87.44 167 ALA A O 1
ATOM 1370 N N . ARG A 1 168 ? 5.584 0.644 -31.585 1.00 85.12 168 ARG A N 1
ATOM 1371 C CA . ARG A 1 168 ? 4.600 0.881 -32.646 1.00 85.12 168 ARG A CA 1
ATOM 1372 C C . ARG A 1 168 ? 5.002 2.061 -33.526 1.00 85.12 168 ARG A C 1
ATOM 1374 O O . ARG A 1 168 ? 4.964 1.917 -34.737 1.00 85.12 168 ARG A O 1
ATOM 1381 N N . GLY A 1 169 ? 5.455 3.175 -32.950 1.00 81.06 169 GLY A N 1
ATOM 1382 C CA . GLY A 1 169 ? 5.930 4.335 -33.712 1.00 81.06 169 GLY A CA 1
ATOM 1383 C C . GLY A 1 169 ? 7.130 4.021 -34.613 1.00 81.06 169 GLY A C 1
ATOM 1384 O O . GLY A 1 169 ? 7.203 4.517 -35.727 1.00 81.06 169 GLY A O 1
ATOM 1385 N N . ARG A 1 170 ? 8.036 3.126 -34.190 1.00 74.50 170 ARG A N 1
ATOM 1386 C CA . ARG A 1 170 ? 9.143 2.650 -35.046 1.00 74.50 170 ARG A CA 1
ATOM 1387 C C . ARG A 1 170 ? 8.674 1.811 -36.237 1.00 74.50 170 ARG A C 1
ATOM 1389 O O . ARG A 1 170 ? 9.343 1.804 -37.263 1.00 74.50 170 ARG A O 1
ATOM 1396 N N . LEU A 1 171 ? 7.573 1.075 -36.081 1.00 71.38 171 LEU A N 1
ATOM 1397 C CA . LEU A 1 171 ? 6.968 0.271 -37.149 1.00 71.38 171 LEU A CA 1
ATOM 1398 C C . LEU A 1 171 ? 6.086 1.124 -38.069 1.00 71.38 171 LEU A C 1
ATOM 1400 O O . LEU A 1 171 ? 6.016 0.878 -39.269 1.00 71.38 171 LEU A O 1
ATOM 1404 N N . GLN A 1 172 ? 5.412 2.119 -37.498 1.00 62.44 172 GLN A N 1
ATOM 1405 C CA . GLN A 1 172 ? 4.441 2.981 -38.153 1.00 62.44 172 GLN A CA 1
ATOM 1406 C C . GLN A 1 172 ? 5.122 4.292 -38.574 1.00 62.44 172 GLN A C 1
ATOM 1408 O O . GLN A 1 172 ? 4.873 5.350 -38.008 1.00 62.44 172 GLN A O 1
ATOM 1413 N N . MET A 1 173 ? 6.020 4.207 -39.556 1.00 57.94 173 MET A N 1
ATOM 1414 C CA . MET A 1 173 ? 6.549 5.384 -40.258 1.00 57.94 173 MET A CA 1
ATOM 1415 C C . MET A 1 173 ? 5.547 5.846 -41.337 1.00 57.94 173 MET A C 1
ATOM 1417 O O . MET A 1 173 ? 4.750 5.027 -41.804 1.00 57.94 173 MET A O 1
ATOM 1421 N N . PRO A 1 174 ? 5.516 7.147 -41.696 1.00 50.28 174 PRO A N 1
ATOM 1422 C CA . PRO A 1 174 ? 4.431 7.740 -42.475 1.00 50.28 174 PRO A CA 1
ATOM 1423 C C . PRO A 1 174 ? 4.247 7.073 -43.840 1.00 50.28 174 PRO A C 1
ATOM 1425 O O . PRO A 1 174 ? 5.207 6.764 -44.542 1.00 50.28 174 PRO A O 1
ATOM 1428 N N . ALA A 1 175 ? 2.980 6.921 -44.226 1.00 49.59 175 ALA A N 1
ATOM 1429 C CA . ALA A 1 175 ? 2.494 6.318 -45.469 1.00 49.59 175 ALA A CA 1
ATOM 1430 C C . ALA A 1 175 ? 2.903 7.062 -46.764 1.00 49.59 175 ALA A C 1
ATOM 1432 O O . ALA A 1 175 ? 2.347 6.796 -47.825 1.00 49.59 175 ALA A O 1
ATOM 1433 N N . SER A 1 176 ? 3.844 8.008 -46.692 1.00 52.09 176 SER A N 1
ATOM 1434 C CA . SER A 1 176 ? 4.315 8.803 -47.829 1.00 52.09 176 SER A CA 1
ATOM 1435 C C . SER A 1 176 ? 5.476 8.158 -48.592 1.00 52.09 176 SER A C 1
ATOM 1437 O O . SER A 1 176 ? 5.942 8.736 -49.570 1.00 52.09 176 SER A O 1
ATOM 1439 N N . GLU A 1 177 ? 5.971 6.992 -48.164 1.00 49.12 177 GLU A N 1
ATOM 1440 C CA . GLU A 1 177 ? 7.008 6.251 -48.889 1.00 49.12 177 GLU A CA 1
ATOM 1441 C C . GLU A 1 177 ? 6.426 5.031 -49.626 1.00 49.12 177 GLU A C 1
ATOM 1443 O O . GLU A 1 177 ? 5.599 4.310 -49.060 1.00 49.12 177 GLU A O 1
ATOM 1448 N N . PRO A 1 178 ? 6.856 4.762 -50.876 1.00 50.16 178 PRO A N 1
ATOM 1449 C CA . PRO A 1 178 ? 6.346 3.644 -51.659 1.00 50.16 178 PRO A CA 1
ATOM 1450 C C . PRO A 1 178 ? 6.564 2.299 -50.945 1.00 50.16 178 PRO A C 1
ATOM 1452 O O . PRO A 1 178 ? 7.651 2.062 -50.397 1.00 50.16 178 PRO A O 1
ATOM 1455 N N . PRO A 1 179 ? 5.583 1.378 -50.993 1.00 40.34 179 PRO A N 1
ATOM 1456 C CA . PRO A 1 179 ? 5.709 0.056 -50.395 1.00 40.34 179 PRO A CA 1
ATOM 1457 C C . PRO A 1 179 ? 6.816 -0.719 -51.125 1.00 40.34 179 PRO A C 1
ATOM 1459 O O . PRO A 1 179 ? 6.649 -1.155 -52.258 1.00 40.34 179 PRO A O 1
ATOM 1462 N N . GLY A 1 180 ? 7.986 -0.841 -50.492 1.00 45.75 180 GLY A N 1
ATOM 1463 C CA . GLY A 1 180 ? 9.178 -1.476 -51.076 1.00 45.75 180 GLY A CA 1
ATOM 1464 C C . GLY A 1 180 ? 10.499 -0.801 -50.694 1.00 45.75 180 GLY A C 1
ATOM 1465 O O . GLY A 1 180 ? 11.552 -1.441 -50.726 1.00 45.75 180 GLY A O 1
ATOM 1466 N N . SER A 1 181 ? 10.448 0.457 -50.246 1.00 49.59 181 SER A N 1
ATOM 1467 C CA . SER A 1 181 ? 11.582 1.173 -49.655 1.00 49.59 181 SER A CA 1
ATOM 1468 C C . SER A 1 181 ? 11.869 0.633 -48.249 1.00 49.59 181 SER A C 1
ATOM 1470 O O . SER A 1 181 ? 11.416 1.154 -47.233 1.00 49.59 181 SER A O 1
ATOM 1472 N N . LYS A 1 182 ? 12.643 -0.452 -48.150 1.00 48.59 182 LYS A N 1
ATOM 1473 C CA . LYS A 1 182 ? 13.351 -0.741 -46.899 1.00 48.59 182 LYS A CA 1
ATOM 1474 C C . LYS A 1 182 ? 14.407 0.351 -46.762 1.00 48.59 182 LYS A C 1
ATOM 1476 O O . LYS A 1 182 ? 15.500 0.188 -47.309 1.00 48.59 182 LYS A O 1
ATOM 1481 N N . ARG A 1 183 ? 14.116 1.456 -46.057 1.00 49.91 183 ARG A N 1
ATOM 1482 C CA . ARG A 1 183 ? 15.187 2.339 -45.571 1.00 49.91 183 ARG A CA 1
ATOM 1483 C C . ARG A 1 183 ? 16.207 1.415 -44.916 1.00 49.91 183 ARG A C 1
ATOM 1485 O O . ARG A 1 183 ? 15.887 0.702 -43.962 1.00 49.91 183 ARG A O 1
ATOM 1492 N N . ARG A 1 184 ? 17.414 1.339 -45.486 1.00 51.97 184 ARG A N 1
ATOM 1493 C CA . ARG A 1 184 ? 18.518 0.617 -44.858 1.00 51.97 184 ARG A CA 1
ATOM 1494 C C . ARG A 1 184 ? 18.644 1.245 -43.481 1.00 51.97 184 ARG A C 1
ATOM 1496 O O . ARG A 1 184 ? 19.037 2.401 -43.383 1.00 51.97 184 ARG A O 1
ATOM 1503 N N . SER A 1 185 ? 18.295 0.492 -42.443 1.00 53.94 185 SER A N 1
ATOM 1504 C CA . SER A 1 185 ? 18.283 0.905 -41.033 1.00 53.94 185 SER A CA 1
ATOM 1505 C C . SER A 1 185 ? 19.631 1.462 -40.520 1.00 53.94 185 SER A C 1
ATOM 1507 O O . SER A 1 185 ? 19.763 1.730 -39.330 1.00 53.94 185 SER A O 1
ATOM 1509 N N . GLY A 1 186 ? 20.645 1.596 -41.380 1.00 54.22 186 GLY A N 1
ATOM 1510 C CA . GLY A 1 186 ? 21.973 2.102 -41.061 1.00 54.22 186 GLY A CA 1
ATOM 1511 C C . GLY A 1 186 ? 22.222 3.575 -41.394 1.00 54.22 186 GLY A C 1
ATOM 1512 O O . GLY A 1 186 ? 23.155 4.135 -40.826 1.00 54.22 186 GLY A O 1
ATOM 1513 N N . ASN A 1 187 ? 21.426 4.229 -42.253 1.00 66.25 187 ASN A N 1
ATOM 1514 C CA . ASN A 1 187 ? 21.717 5.617 -42.635 1.00 66.25 187 ASN A CA 1
ATOM 1515 C C . ASN A 1 187 ? 20.875 6.598 -41.814 1.00 66.25 187 ASN A C 1
ATOM 1517 O O . ASN A 1 187 ? 19.648 6.592 -41.887 1.00 66.25 187 ASN A O 1
ATOM 1521 N N . ARG A 1 188 ? 21.564 7.421 -41.015 1.00 75.56 188 ARG A N 1
ATOM 1522 C CA . ARG A 1 188 ? 20.972 8.486 -40.198 1.00 75.56 188 ARG A CA 1
ATOM 1523 C C . ARG A 1 188 ? 20.350 9.547 -41.098 1.00 75.56 188 ARG A C 1
ATOM 1525 O O . ARG A 1 188 ? 20.982 9.991 -42.055 1.00 75.56 188 ARG A O 1
ATOM 1532 N N . ASP A 1 189 ? 19.130 9.952 -40.776 1.00 81.62 189 ASP A N 1
ATOM 1533 C CA . ASP A 1 189 ? 18.437 11.031 -41.473 1.00 81.62 189 ASP A CA 1
ATOM 1534 C C . ASP A 1 189 ? 18.882 12.372 -40.873 1.00 81.62 189 ASP A C 1
ATOM 1536 O O . ASP A 1 189 ? 18.283 12.889 -39.929 1.00 81.62 189 ASP A O 1
ATOM 1540 N N . ILE A 1 190 ? 19.998 12.888 -41.397 1.00 85.94 190 ILE A N 1
ATOM 1541 C CA . ILE A 1 190 ? 20.687 14.085 -40.892 1.00 85.94 190 ILE A CA 1
ATOM 1542 C C . ILE A 1 190 ? 19.736 15.285 -40.857 1.00 85.94 190 ILE A C 1
ATOM 1544 O O . ILE A 1 190 ? 19.726 16.031 -39.886 1.00 85.94 190 ILE A O 1
ATOM 1548 N N . ILE A 1 191 ? 18.895 15.454 -41.879 1.00 87.50 191 ILE A N 1
ATOM 1549 C CA . ILE A 1 191 ? 17.981 16.598 -41.963 1.00 87.50 191 ILE A CA 1
ATOM 1550 C C . ILE A 1 191 ? 16.968 16.543 -40.814 1.00 87.50 191 ILE A C 1
ATOM 1552 O O . ILE A 1 191 ? 16.756 17.543 -40.131 1.00 87.50 191 ILE A O 1
ATOM 1556 N N . SER A 1 192 ? 16.403 15.364 -40.535 1.00 84.00 192 SER A N 1
ATOM 1557 C CA . SER A 1 192 ? 15.488 15.191 -39.400 1.00 84.00 192 SER A CA 1
ATOM 1558 C C . SER A 1 192 ? 16.172 15.374 -38.036 1.00 84.00 192 SER A C 1
ATOM 1560 O O . SER A 1 192 ? 15.579 15.944 -37.117 1.00 84.00 192 SER A O 1
ATOM 1562 N N . GLU A 1 193 ? 17.434 14.942 -37.905 1.00 86.00 193 GLU A N 1
ATOM 1563 C CA . GLU A 1 193 ? 18.219 15.109 -36.679 1.00 86.00 193 GLU A CA 1
ATOM 1564 C C . GLU A 1 193 ? 18.505 16.593 -36.411 1.00 86.00 193 GLU A C 1
ATOM 1566 O O . GLU A 1 193 ? 18.293 17.062 -35.296 1.00 86.00 193 GLU A O 1
ATOM 1571 N N . TYR A 1 194 ? 18.915 17.363 -37.418 1.00 89.62 194 TYR A N 1
ATOM 1572 C CA . TYR A 1 194 ? 19.155 18.801 -37.255 1.00 89.62 194 TYR A CA 1
ATOM 1573 C C . TYR A 1 194 ? 17.858 19.623 -37.154 1.00 89.62 194 TYR A C 1
ATOM 1575 O O . TYR A 1 194 ? 17.876 20.718 -36.602 1.00 89.62 194 TYR A O 1
ATOM 1583 N N . GLY A 1 195 ? 16.719 19.099 -37.616 1.00 92.50 195 GLY A N 1
ATOM 1584 C CA . GLY A 1 195 ? 15.417 19.754 -37.461 1.00 92.50 195 GLY A CA 1
ATOM 1585 C C . GLY A 1 195 ? 14.850 19.719 -36.035 1.00 92.50 195 GLY A C 1
ATOM 1586 O O . GLY A 1 195 ? 13.956 20.500 -35.719 1.00 92.50 195 GLY A O 1
ATOM 1587 N N . THR A 1 196 ? 15.353 18.837 -35.160 1.00 90.62 196 THR A N 1
ATOM 1588 C CA . THR A 1 196 ? 14.831 18.662 -33.793 1.00 90.62 196 THR A CA 1
ATOM 1589 C C . THR A 1 196 ? 15.922 18.906 -32.748 1.00 90.62 196 THR A C 1
ATOM 1591 O O . THR A 1 196 ? 16.888 18.154 -32.677 1.00 90.62 196 THR A O 1
ATOM 1594 N N . TYR A 1 197 ? 15.746 19.882 -31.850 1.00 89.75 197 TYR A N 1
ATOM 1595 C CA . TYR A 1 197 ? 16.732 20.181 -30.791 1.00 89.75 197 TYR A CA 1
ATOM 1596 C C . TYR A 1 197 ? 16.900 19.073 -29.740 1.00 89.75 197 TYR A C 1
ATOM 1598 O O . TYR A 1 197 ? 17.910 19.024 -29.047 1.00 89.75 197 TYR A O 1
ATOM 1606 N N . SER A 1 198 ? 15.941 18.150 -29.624 1.00 85.81 198 SER A N 1
ATOM 1607 C CA . SER A 1 198 ? 16.074 16.964 -28.769 1.00 85.81 198 SER A CA 1
ATOM 1608 C C . SER A 1 198 ? 16.846 15.818 -29.436 1.00 85.81 198 SER A C 1
ATOM 1610 O O . SER A 1 198 ? 16.907 14.717 -28.884 1.00 85.81 198 SER A O 1
ATOM 1612 N N . SER A 1 199 ? 17.357 16.015 -30.654 1.00 87.56 199 SER A N 1
ATOM 1613 C CA . SER A 1 199 ? 18.123 14.994 -31.362 1.00 87.56 199 SER A CA 1
ATOM 1614 C C . SER A 1 199 ? 19.498 14.778 -30.734 1.00 87.56 199 SER A C 1
ATOM 1616 O O . SER A 1 199 ? 19.990 15.566 -29.927 1.00 87.56 199 SER A O 1
ATOM 1618 N N . ARG A 1 200 ? 20.162 13.699 -31.162 1.00 84.94 200 ARG A N 1
ATOM 1619 C CA . ARG A 1 200 ? 21.509 13.342 -30.701 1.00 84.94 200 ARG A CA 1
ATOM 1620 C C . ARG A 1 200 ? 22.550 14.435 -30.971 1.00 84.94 200 ARG A C 1
ATOM 1622 O O . ARG A 1 200 ? 23.533 14.492 -30.241 1.00 84.94 200 ARG A O 1
ATOM 1629 N N . VAL A 1 201 ? 22.371 15.236 -32.021 1.00 86.44 201 VAL A N 1
ATOM 1630 C CA . VAL A 1 201 ? 23.339 16.262 -32.435 1.00 86.44 201 VAL A CA 1
ATOM 1631 C C . VAL A 1 201 ? 23.416 17.375 -31.394 1.00 86.44 201 VAL A C 1
ATOM 1633 O O . VAL A 1 201 ? 24.511 17.742 -30.979 1.00 86.44 201 VAL A O 1
ATOM 1636 N N . TYR A 1 202 ? 22.258 17.868 -30.953 1.00 87.81 202 TYR A N 1
ATOM 1637 C CA . TYR A 1 202 ? 22.160 18.979 -30.007 1.00 87.81 202 TYR A CA 1
ATOM 1638 C C . TYR A 1 202 ? 22.149 18.520 -28.546 1.00 87.81 202 TYR A C 1
ATOM 1640 O O . TYR A 1 202 ? 22.750 19.170 -27.698 1.00 87.81 202 TYR A O 1
ATOM 1648 N N . ALA A 1 203 ? 21.508 17.387 -28.253 1.00 87.88 203 ALA A N 1
ATOM 1649 C CA . ALA A 1 203 ? 21.397 16.826 -26.909 1.00 87.88 203 ALA A CA 1
ATOM 1650 C C . ALA A 1 203 ? 21.932 15.379 -26.879 1.00 87.88 203 ALA A C 1
ATOM 1652 O O . ALA A 1 203 ? 21.157 14.411 -26.837 1.00 87.88 203 ALA A O 1
ATOM 1653 N N . PRO A 1 204 ? 23.265 15.184 -26.930 1.00 88.19 204 PRO A N 1
ATOM 1654 C CA . PRO A 1 204 ? 23.853 13.854 -26.920 1.00 88.19 204 PRO A CA 1
ATOM 1655 C C . PRO A 1 204 ? 23.604 13.142 -25.583 1.00 88.19 204 PRO A C 1
ATOM 1657 O O . PRO A 1 204 ? 23.830 13.668 -24.496 1.00 88.19 204 PRO A O 1
ATOM 1660 N N . ILE A 1 205 ? 23.160 11.886 -25.657 1.00 86.19 205 ILE A N 1
ATOM 1661 C CA . ILE A 1 205 ? 22.923 11.055 -24.472 1.00 86.19 205 ILE A CA 1
ATOM 1662 C C . ILE A 1 205 ? 24.261 10.491 -23.984 1.00 86.19 205 ILE A C 1
ATOM 1664 O O . ILE A 1 205 ? 24.946 9.796 -24.733 1.00 86.19 205 ILE A O 1
ATOM 1668 N N . ALA A 1 206 ? 24.583 10.668 -22.700 1.00 86.62 206 ALA A N 1
ATOM 1669 C CA . ALA A 1 206 ? 25.862 10.253 -22.107 1.00 86.62 206 ALA A CA 1
ATOM 1670 C C . ALA A 1 206 ? 26.217 8.760 -22.285 1.00 86.62 206 ALA A C 1
ATOM 1672 O O . ALA A 1 206 ? 27.395 8.410 -22.296 1.00 86.62 206 ALA A O 1
ATOM 1673 N N . ARG A 1 207 ? 25.222 7.874 -22.451 1.00 86.81 207 ARG A N 1
ATOM 1674 C CA . ARG A 1 207 ? 25.427 6.442 -22.758 1.00 86.81 207 ARG A CA 1
ATOM 1675 C C . ARG A 1 207 ? 26.089 6.210 -24.124 1.00 86.81 207 ARG A C 1
ATOM 1677 O O . ARG A 1 207 ? 26.668 5.155 -24.339 1.00 86.81 207 ARG A O 1
ATOM 1684 N N . LEU A 1 208 ? 26.000 7.171 -25.044 1.00 84.94 208 LEU A N 1
ATOM 1685 C CA . LEU A 1 208 ? 26.645 7.124 -26.361 1.00 84.94 208 LEU A CA 1
ATOM 1686 C C . LEU A 1 208 ? 28.110 7.588 -26.318 1.00 84.94 208 LEU A C 1
ATOM 1688 O O . LEU A 1 208 ? 28.748 7.623 -27.365 1.00 84.94 208 LEU A O 1
ATOM 1692 N N . GLY A 1 209 ? 28.620 7.961 -25.137 1.00 83.06 209 GLY A N 1
ATOM 1693 C CA . GLY A 1 209 ? 30.014 8.355 -24.919 1.00 83.06 209 GLY A CA 1
ATOM 1694 C C . GLY A 1 209 ? 30.372 9.766 -25.384 1.00 83.06 209 GLY A C 1
ATOM 1695 O O . GLY A 1 209 ? 31.494 10.190 -25.169 1.00 83.06 209 GLY A O 1
ATOM 1696 N N . GLN A 1 210 ? 29.439 10.502 -25.986 1.00 82.19 210 GLN A N 1
ATOM 1697 C CA . GLN A 1 210 ? 29.657 11.873 -26.444 1.00 82.19 210 GLN A CA 1
ATOM 1698 C C . GLN A 1 210 ? 29.261 12.847 -25.331 1.00 82.19 210 GLN A C 1
ATOM 1700 O O . GLN A 1 210 ? 28.086 12.888 -24.951 1.00 82.19 210 GLN A O 1
ATOM 1705 N N . ARG A 1 211 ? 30.228 13.588 -24.777 1.00 83.25 211 ARG A N 1
ATOM 1706 C CA . ARG A 1 211 ? 30.010 14.530 -23.670 1.00 83.25 211 ARG A CA 1
ATOM 1707 C C . ARG A 1 211 ? 30.722 15.854 -23.970 1.00 83.25 211 ARG A C 1
ATOM 1709 O O . ARG A 1 211 ? 31.743 16.130 -23.350 1.00 83.25 211 ARG A O 1
ATOM 1716 N N . PRO A 1 212 ? 30.189 16.686 -24.882 1.00 79.56 212 PRO A N 1
ATOM 1717 C CA . PRO A 1 212 ? 30.876 17.897 -25.344 1.00 79.56 212 PRO A CA 1
ATOM 1718 C C . PRO A 1 212 ? 31.295 18.827 -24.194 1.00 79.56 212 PRO A C 1
ATOM 1720 O O . PRO A 1 212 ? 32.410 19.332 -24.211 1.00 79.56 212 PRO A O 1
ATOM 1723 N N . ASP A 1 213 ? 30.468 18.948 -23.151 1.00 81.88 213 ASP A N 1
ATOM 1724 C CA . ASP A 1 213 ? 30.764 19.775 -21.971 1.00 81.88 213 ASP A CA 1
ATOM 1725 C C . ASP A 1 213 ? 31.970 19.281 -21.156 1.00 81.88 213 ASP A C 1
ATOM 1727 O O . ASP A 1 213 ? 32.644 20.070 -20.503 1.00 81.88 213 ASP A O 1
ATOM 1731 N N . LYS A 1 214 ? 32.238 17.967 -21.157 1.00 82.31 214 LYS A N 1
ATOM 1732 C CA . LYS A 1 214 ? 33.354 17.355 -20.410 1.00 82.31 214 LYS A CA 1
ATOM 1733 C C . LYS A 1 214 ? 34.576 17.102 -21.285 1.00 82.31 214 LYS A C 1
ATOM 1735 O O . LYS A 1 214 ? 35.693 17.123 -20.785 1.00 82.31 214 LYS A O 1
ATOM 1740 N N . ASP A 1 215 ? 34.359 16.886 -22.577 1.0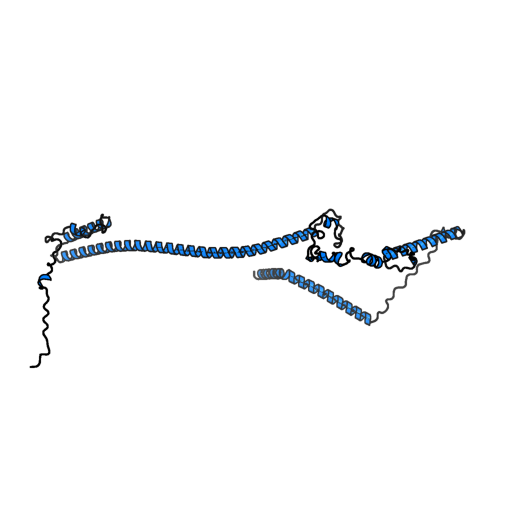0 81.12 215 ASP A N 1
ATOM 1741 C CA . ASP A 1 215 ? 35.400 16.584 -23.558 1.00 81.12 215 ASP A CA 1
ATOM 1742 C C . ASP A 1 215 ? 36.027 17.865 -24.147 1.00 81.12 215 ASP A C 1
ATOM 1744 O O . ASP A 1 215 ? 36.846 17.783 -25.060 1.00 81.12 215 ASP A O 1
ATOM 1748 N N . GLY A 1 216 ? 35.671 19.053 -23.637 1.00 81.44 216 GLY A N 1
ATOM 1749 C CA . GLY A 1 216 ? 36.166 20.345 -24.126 1.00 81.44 216 GLY A CA 1
ATOM 1750 C C . GLY A 1 216 ? 37.695 20.447 -24.169 1.00 81.44 216 GLY A C 1
ATOM 1751 O O . GLY A 1 216 ? 38.246 20.971 -25.132 1.00 81.44 216 GLY A O 1
ATOM 1752 N N . GLU A 1 217 ? 38.390 19.843 -23.200 1.00 80.62 217 GLU A N 1
ATOM 1753 C CA . GLU A 1 217 ? 39.861 19.817 -23.158 1.00 80.62 217 GLU A CA 1
ATOM 1754 C C . GLU A 1 217 ? 40.49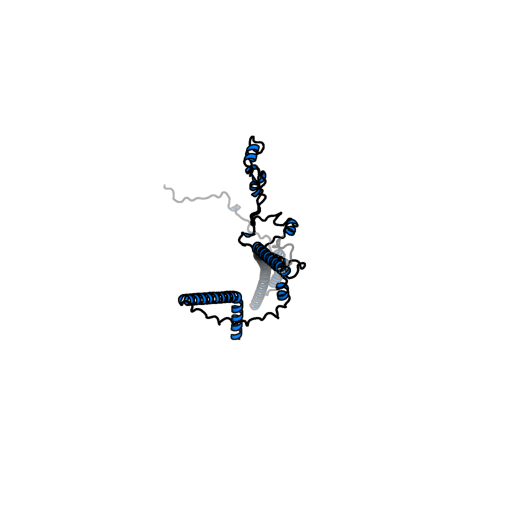9 19.065 -24.340 1.00 80.62 217 GLU A C 1
ATOM 1756 O O . GLU A 1 217 ? 41.638 19.342 -24.710 1.00 80.62 217 GLU A O 1
ATOM 1761 N N . VAL A 1 218 ? 39.788 18.113 -24.958 1.00 82.69 218 VAL A N 1
ATOM 1762 C CA . VAL A 1 218 ? 40.288 17.337 -26.112 1.00 82.69 218 VAL A CA 1
ATOM 1763 C C . VAL A 1 218 ? 40.400 18.212 -27.364 1.00 82.69 218 VAL A C 1
ATOM 1765 O O . VAL A 1 218 ? 41.246 17.957 -28.233 1.00 82.69 218 VAL A O 1
ATOM 1768 N N . PHE A 1 219 ? 39.541 19.230 -27.442 1.00 79.06 219 PHE A N 1
ATOM 1769 C CA . PHE A 1 219 ? 39.438 20.180 -28.547 1.00 79.06 219 PHE A CA 1
ATOM 1770 C C . PHE A 1 219 ? 40.186 21.488 -28.281 1.00 79.06 219 PHE A C 1
ATOM 1772 O O . PHE A 1 219 ? 40.211 22.355 -29.153 1.00 79.06 219 PHE A O 1
ATOM 1779 N N . ASP A 1 220 ? 40.811 21.625 -27.112 1.00 85.19 220 ASP A N 1
ATOM 1780 C CA . ASP A 1 220 ? 41.589 22.804 -26.774 1.00 85.19 220 ASP A CA 1
ATOM 1781 C C . ASP A 1 220 ? 42.883 22.850 -27.602 1.00 85.19 220 ASP A C 1
ATOM 1783 O O . ASP A 1 220 ? 43.798 22.032 -27.453 1.00 85.19 220 ASP A O 1
ATOM 1787 N N . VAL A 1 221 ? 42.935 23.812 -28.523 1.00 83.12 221 VAL A N 1
ATOM 1788 C CA . VAL A 1 221 ? 44.058 24.015 -29.446 1.00 83.12 221 VAL A CA 1
ATOM 1789 C C . VAL A 1 221 ? 45.320 24.429 -28.689 1.00 83.12 221 VAL A C 1
ATOM 1791 O O . VAL A 1 221 ? 46.416 24.025 -29.082 1.00 83.12 221 VAL A O 1
ATOM 1794 N N . THR A 1 222 ? 45.169 25.143 -27.570 1.00 81.62 222 THR A N 1
ATOM 1795 C CA . THR A 1 222 ? 46.286 25.657 -26.759 1.00 81.62 222 THR A CA 1
ATOM 1796 C C . THR A 1 222 ? 47.135 24.542 -26.142 1.00 81.62 222 THR A C 1
ATOM 1798 O O . THR A 1 222 ? 48.321 24.721 -25.888 1.00 81.62 222 THR A O 1
ATOM 1801 N N . ARG A 1 223 ? 46.573 23.336 -25.967 1.00 79.19 223 ARG A N 1
ATOM 1802 C CA . ARG A 1 223 ? 47.330 22.162 -25.500 1.00 79.19 223 ARG A CA 1
ATOM 1803 C C . ARG A 1 223 ? 48.207 21.531 -26.574 1.00 79.19 223 ARG A C 1
ATOM 1805 O O . ARG A 1 223 ? 49.179 20.857 -26.242 1.00 79.19 223 ARG A O 1
ATOM 1812 N N . ARG A 1 224 ? 47.829 21.658 -27.848 1.00 77.62 224 ARG A N 1
ATOM 1813 C CA . ARG A 1 224 ? 48.519 20.989 -28.965 1.00 77.62 224 ARG A CA 1
ATOM 1814 C C . ARG A 1 224 ? 49.527 21.892 -29.653 1.00 77.62 224 ARG A C 1
ATOM 1816 O O . ARG A 1 224 ? 50.488 21.384 -30.223 1.00 77.62 224 ARG A O 1
ATOM 1823 N N . VAL A 1 225 ? 49.286 23.199 -29.634 1.00 78.56 225 VAL A N 1
ATOM 1824 C CA . VAL A 1 225 ? 50.114 24.187 -30.319 1.00 78.56 225 VAL A CA 1
ATOM 1825 C C . VAL A 1 225 ? 50.580 25.222 -29.298 1.00 78.56 225 VAL A C 1
ATOM 1827 O O . VAL A 1 225 ? 49.739 25.762 -28.584 1.00 78.56 225 VAL A O 1
ATOM 1830 N N . PRO A 1 226 ? 51.892 25.504 -29.211 1.00 79.81 226 PRO A N 1
ATOM 1831 C CA . PRO A 1 226 ? 52.395 26.570 -28.355 1.00 79.81 226 PRO A CA 1
ATOM 1832 C C . PRO A 1 226 ? 51.877 27.937 -28.815 1.00 79.81 226 PRO A C 1
ATOM 1834 O O . PRO A 1 226 ? 51.697 28.174 -30.011 1.00 79.81 226 PRO A O 1
ATOM 1837 N N . ASP A 1 227 ? 51.677 28.848 -27.863 1.00 82.06 227 ASP A N 1
ATOM 1838 C CA . ASP A 1 227 ? 51.168 30.190 -28.144 1.00 82.06 227 ASP A CA 1
ATOM 1839 C C . ASP A 1 227 ? 52.042 30.931 -29.164 1.00 82.06 227 ASP A C 1
ATOM 1841 O O . ASP A 1 227 ? 53.264 31.033 -29.023 1.00 82.06 227 ASP A O 1
ATOM 1845 N N . LEU A 1 228 ? 51.391 31.511 -30.176 1.00 80.62 228 LEU A N 1
ATOM 1846 C CA . LEU A 1 228 ? 52.039 32.227 -31.283 1.00 80.62 228 LEU A CA 1
ATOM 1847 C C . LEU A 1 228 ? 52.810 33.481 -30.833 1.00 80.62 228 LEU A C 1
ATOM 1849 O O . LEU A 1 228 ? 53.610 34.012 -31.600 1.00 80.62 228 LEU A O 1
ATOM 1853 N N . GLY A 1 229 ? 52.570 33.960 -29.607 1.00 80.81 229 GLY A N 1
ATOM 1854 C CA . GLY A 1 229 ? 53.291 35.085 -29.007 1.00 80.81 229 GLY A CA 1
ATOM 1855 C C . GLY A 1 229 ? 54.708 34.738 -28.540 1.00 80.81 229 GLY A C 1
ATOM 1856 O O . GLY A 1 229 ? 55.503 35.642 -28.285 1.00 80.81 229 GLY A O 1
ATOM 1857 N N . ASN A 1 230 ? 55.048 33.449 -28.450 1.00 83.12 230 ASN A N 1
ATOM 1858 C CA . ASN A 1 230 ? 56.394 33.019 -28.099 1.00 83.12 230 ASN A CA 1
ATOM 1859 C C . ASN A 1 230 ? 57.331 33.149 -29.308 1.00 83.12 230 ASN A C 1
ATOM 1861 O O . ASN A 1 230 ? 57.039 32.716 -30.426 1.00 83.12 230 ASN A O 1
ATOM 1865 N N . HIS A 1 231 ? 58.496 33.745 -29.073 1.00 83.06 231 HIS A N 1
ATOM 1866 C CA . HIS A 1 231 ? 59.527 33.928 -30.087 1.00 83.06 231 HIS A CA 1
ATOM 1867 C C . HIS A 1 231 ? 59.974 32.571 -30.659 1.00 83.06 231 HIS A C 1
ATOM 1869 O O . HIS A 1 231 ? 60.173 31.605 -29.928 1.00 83.06 231 HIS A O 1
ATOM 1875 N N . GLY A 1 232 ? 60.114 32.488 -31.986 1.00 82.69 232 GLY A N 1
ATOM 1876 C CA . GLY A 1 232 ? 60.559 31.271 -32.678 1.00 82.69 232 GLY A CA 1
ATOM 1877 C C . GLY A 1 232 ? 59.476 30.218 -32.957 1.00 82.69 232 GLY A C 1
ATOM 1878 O O . GLY A 1 232 ? 59.745 29.287 -33.714 1.00 82.69 232 GLY A O 1
ATOM 1879 N N . VAL A 1 233 ? 58.246 30.372 -32.444 1.00 84.50 233 VAL A N 1
ATOM 1880 C CA . VAL A 1 233 ? 57.133 29.442 -32.734 1.00 84.50 233 VAL A CA 1
ATOM 1881 C C . VAL A 1 233 ? 56.704 29.496 -34.201 1.00 84.50 233 VAL A C 1
ATOM 1883 O O . VAL A 1 233 ? 56.455 28.464 -34.812 1.00 84.50 233 VAL A O 1
ATOM 1886 N N . LEU A 1 234 ? 56.664 30.685 -34.803 1.00 83.25 234 LEU A N 1
ATOM 1887 C CA . LEU A 1 234 ? 56.305 30.825 -36.219 1.00 83.25 234 LEU A CA 1
ATOM 1888 C C . LEU A 1 234 ? 57.327 30.143 -37.139 1.00 83.25 234 LEU A C 1
ATOM 1890 O O . LEU A 1 234 ? 56.941 29.442 -38.069 1.00 83.25 234 LEU A O 1
ATOM 1894 N N . ALA A 1 235 ? 58.619 30.278 -36.829 1.00 85.25 235 ALA A N 1
ATOM 1895 C CA . ALA A 1 235 ? 59.692 29.636 -37.585 1.00 85.25 235 ALA A CA 1
ATOM 1896 C C . ALA A 1 235 ? 59.672 28.104 -37.431 1.00 85.25 235 ALA A C 1
ATOM 1898 O O . ALA A 1 235 ? 59.901 27.376 -38.396 1.00 85.25 235 ALA A O 1
ATOM 1899 N N . SER A 1 236 ? 59.362 27.591 -36.234 1.00 85.06 236 SER A N 1
ATOM 1900 C CA . SER A 1 236 ? 59.218 26.145 -36.028 1.00 85.06 236 SER A CA 1
ATOM 1901 C C . SER A 1 236 ? 57.984 25.586 -36.739 1.00 85.06 236 SER A C 1
ATOM 1903 O O . SER A 1 236 ? 58.030 24.470 -37.254 1.00 85.06 236 SER A O 1
ATOM 1905 N N . LEU A 1 237 ? 56.896 26.352 -36.822 1.00 83.81 237 LEU A N 1
ATOM 1906 C CA . LEU A 1 237 ? 55.688 25.960 -37.544 1.00 83.81 237 LEU A CA 1
ATOM 1907 C C . LEU A 1 237 ? 55.910 25.936 -39.063 1.00 83.81 237 LEU A C 1
ATOM 1909 O O . LEU A 1 237 ? 55.452 25.011 -39.728 1.00 83.81 237 LEU A O 1
ATOM 1913 N N . GLU A 1 238 ? 56.657 26.908 -39.593 1.00 84.62 238 GLU A N 1
ATOM 1914 C CA . GLU A 1 238 ? 57.079 26.948 -40.998 1.00 84.62 238 GLU A CA 1
ATOM 1915 C C . GLU A 1 238 ? 57.951 25.737 -41.355 1.00 84.62 238 GLU A C 1
ATOM 1917 O O . GLU A 1 238 ? 57.709 25.071 -42.360 1.00 84.62 238 GLU A O 1
ATOM 1922 N N . TYR A 1 239 ? 58.911 25.391 -40.492 1.00 85.38 239 TYR A N 1
ATOM 1923 C CA . TYR A 1 239 ? 59.796 24.245 -40.707 1.00 85.38 239 TYR A CA 1
ATOM 1924 C C . TYR A 1 239 ? 59.061 22.896 -40.667 1.00 85.38 239 TYR A C 1
ATOM 1926 O O . TYR A 1 239 ? 59.380 21.981 -41.424 1.00 85.38 239 TYR A O 1
ATOM 1934 N N . ASN A 1 240 ? 58.060 22.767 -39.792 1.00 84.38 240 ASN A N 1
ATOM 1935 C CA . ASN A 1 240 ? 57.273 21.541 -39.638 1.00 84.38 240 ASN A CA 1
ATOM 1936 C C . ASN A 1 240 ? 56.086 21.451 -40.613 1.00 84.38 240 ASN A C 1
ATOM 1938 O O . ASN A 1 240 ? 55.299 20.501 -40.537 1.00 84.38 240 ASN A O 1
ATOM 1942 N N . LEU A 1 241 ? 55.928 22.419 -41.521 1.00 85.44 241 LEU A N 1
ATOM 1943 C CA . LEU A 1 241 ? 54.831 22.419 -42.476 1.00 85.44 241 LEU A CA 1
ATOM 1944 C C . LEU A 1 241 ? 55.034 21.289 -43.501 1.00 85.44 241 LEU A C 1
ATOM 1946 O O . LEU A 1 241 ? 56.062 21.233 -44.180 1.00 85.44 241 LEU A O 1
ATOM 1950 N N . PRO A 1 242 ? 54.072 20.365 -43.657 1.00 86.62 242 PRO A N 1
ATOM 1951 C CA . PRO A 1 242 ? 54.250 19.242 -44.559 1.00 86.62 242 PRO A CA 1
ATOM 1952 C C . PRO A 1 242 ? 54.292 19.725 -46.013 1.00 86.62 242 PRO A C 1
ATOM 1954 O O . PRO A 1 242 ? 53.409 20.447 -46.476 1.00 86.62 242 PRO A O 1
ATOM 1957 N N . GLY A 1 243 ? 55.290 19.255 -46.763 1.00 81.69 243 GLY A N 1
ATOM 1958 C CA . GLY A 1 243 ? 55.600 19.749 -48.109 1.00 81.69 243 GLY A CA 1
ATOM 1959 C C . GLY A 1 243 ? 54.482 19.627 -49.152 1.00 81.69 243 GLY A C 1
ATOM 1960 O O . GLY A 1 243 ? 54.580 20.246 -50.196 1.00 81.69 243 GLY A O 1
ATOM 1961 N N . HIS A 1 244 ? 53.392 18.893 -48.899 1.00 84.31 244 HIS A N 1
ATOM 1962 C CA . HIS A 1 244 ? 52.232 18.860 -49.804 1.00 84.31 244 HIS A CA 1
ATOM 1963 C C . HIS A 1 244 ? 51.382 20.143 -49.768 1.00 84.31 244 HIS A C 1
ATOM 1965 O O . HIS A 1 244 ? 50.552 20.337 -50.650 1.00 84.31 244 HIS A O 1
ATOM 1971 N N . LEU A 1 245 ? 51.557 20.990 -48.748 1.00 83.62 245 LEU A N 1
ATOM 1972 C CA . LEU A 1 245 ? 50.900 22.296 -48.664 1.00 83.62 245 LEU A CA 1
ATOM 1973 C C . LEU A 1 245 ? 51.615 23.350 -49.519 1.00 83.62 245 LEU A C 1
ATOM 1975 O O . LEU A 1 245 ? 50.982 24.301 -49.967 1.00 83.62 245 LEU A O 1
ATOM 1979 N N . THR A 1 246 ? 52.918 23.174 -49.752 1.00 82.12 246 THR A N 1
ATOM 1980 C CA . THR A 1 246 ? 53.771 24.135 -50.468 1.00 82.12 246 THR A CA 1
ATOM 1981 C C . THR A 1 246 ? 54.231 23.634 -51.836 1.00 82.12 246 THR A C 1
ATOM 1983 O O . THR A 1 246 ? 54.432 24.440 -52.741 1.00 82.12 246 THR A O 1
ATOM 1986 N N . ALA A 1 247 ? 54.365 22.321 -52.032 1.00 81.44 247 ALA A N 1
ATOM 1987 C CA . ALA A 1 247 ? 54.778 21.726 -53.297 1.00 81.44 247 ALA A CA 1
ATOM 1988 C C . ALA A 1 247 ? 53.575 21.272 -54.134 1.00 81.44 247 ALA A C 1
ATOM 1990 O O . ALA A 1 247 ? 52.709 20.519 -53.681 1.00 81.44 247 ALA A O 1
ATOM 1991 N N . THR A 1 248 ? 53.559 21.659 -55.410 1.00 80.25 248 THR A N 1
ATOM 1992 C CA . THR A 1 248 ? 52.593 21.159 -56.390 1.00 80.25 248 THR A CA 1
ATOM 1993 C C . THR A 1 248 ? 52.969 19.739 -56.813 1.00 80.25 248 THR A C 1
ATOM 1995 O O . THR A 1 248 ? 53.974 19.493 -57.480 1.00 80.25 248 THR A O 1
ATOM 1998 N N . LYS A 1 249 ? 52.152 18.757 -56.422 1.00 76.88 249 LYS A N 1
ATOM 1999 C CA . LYS A 1 249 ? 52.376 17.357 -56.793 1.00 76.88 249 LYS A CA 1
ATOM 2000 C C . LYS A 1 249 ? 51.895 17.101 -58.225 1.00 76.88 249 LYS A C 1
ATOM 2002 O O . LYS A 1 249 ? 50.744 16.732 -58.444 1.00 76.88 249 LYS A O 1
ATOM 2007 N N . VAL A 1 250 ? 52.781 17.269 -59.205 1.00 78.50 250 VAL A N 1
ATOM 2008 C CA . VAL A 1 250 ? 52.518 16.850 -60.591 1.00 78.50 250 VAL A CA 1
ATOM 2009 C C . VAL A 1 250 ? 52.743 15.341 -60.687 1.00 78.50 250 VAL A C 1
ATOM 2011 O O . VAL A 1 250 ? 53.876 14.867 -60.688 1.00 78.50 250 VAL A O 1
ATOM 2014 N N . THR A 1 251 ? 51.656 14.568 -60.723 1.00 78.75 251 THR A N 1
ATOM 2015 C CA . THR A 1 251 ? 51.721 13.116 -60.962 1.00 78.75 251 THR A CA 1
ATOM 2016 C C . THR A 1 251 ? 51.525 12.828 -62.444 1.00 78.75 251 THR A C 1
ATOM 2018 O O . THR A 1 251 ? 50.604 13.353 -63.067 1.00 78.75 251 THR A O 1
ATOM 2021 N N . LYS A 1 252 ? 52.401 12.001 -63.024 1.00 78.44 252 LYS A N 1
ATOM 2022 C CA . LYS A 1 252 ? 52.168 11.427 -64.352 1.00 78.44 252 LYS A CA 1
ATOM 2023 C C . LYS A 1 252 ? 51.034 10.397 -64.215 1.00 78.44 252 LYS A C 1
ATOM 2025 O O . LYS A 1 252 ? 51.130 9.576 -63.303 1.00 78.44 252 LYS A O 1
ATOM 2030 N N . PRO A 1 253 ? 49.983 10.426 -65.057 1.00 74.50 253 PRO A N 1
ATOM 2031 C CA . PRO A 1 253 ? 48.925 9.425 -64.985 1.00 74.50 253 PRO A CA 1
ATOM 2032 C C . PRO A 1 253 ? 49.520 8.030 -65.203 1.00 74.50 253 PRO A C 1
ATOM 2034 O O . PRO A 1 253 ? 50.329 7.830 -66.112 1.00 74.50 253 PRO A O 1
ATOM 2037 N N . GLU A 1 254 ? 49.151 7.088 -64.338 1.00 66.88 254 GLU A N 1
ATOM 2038 C CA . GLU A 1 254 ? 49.535 5.685 -64.479 1.00 66.88 254 GLU A CA 1
ATOM 2039 C C . GLU A 1 254 ? 48.859 5.087 -65.721 1.00 66.88 254 GLU A C 1
ATOM 2041 O O . GLU A 1 254 ? 47.721 5.427 -66.056 1.00 66.88 254 GLU A O 1
ATOM 2046 N N . ASN A 1 255 ? 49.556 4.188 -66.417 1.00 64.38 255 ASN A N 1
ATOM 2047 C CA . ASN A 1 255 ? 48.984 3.469 -67.550 1.00 64.38 255 ASN A CA 1
ATOM 2048 C C . ASN A 1 255 ? 47.938 2.468 -67.020 1.00 64.38 255 ASN A C 1
ATOM 2050 O O . ASN A 1 255 ? 48.275 1.344 -66.654 1.00 64.38 255 ASN A O 1
ATOM 2054 N N . GLU A 1 256 ? 46.661 2.867 -66.986 1.00 60.31 256 GLU A N 1
ATOM 2055 C CA . GLU A 1 256 ? 45.544 2.075 -66.422 1.00 60.31 256 GLU A CA 1
ATOM 2056 C C . GLU A 1 256 ? 45.358 0.686 -67.074 1.00 60.31 256 GLU A C 1
ATOM 2058 O O . GLU A 1 256 ? 44.660 -0.168 -66.529 1.00 60.31 256 GLU A O 1
ATOM 2063 N N . ASN A 1 257 ? 45.996 0.436 -68.221 1.00 59.56 257 ASN A N 1
ATOM 2064 C CA . ASN A 1 257 ? 45.902 -0.820 -68.965 1.00 59.56 257 ASN A CA 1
ATOM 2065 C C . ASN A 1 257 ? 46.633 -1.997 -68.291 1.00 59.56 257 ASN A C 1
ATOM 2067 O O . ASN A 1 257 ? 46.323 -3.146 -68.593 1.00 59.56 257 ASN A O 1
ATOM 2071 N N . GLU A 1 258 ? 47.578 -1.736 -67.382 1.00 61.78 258 GLU A N 1
ATOM 2072 C CA . GLU A 1 258 ? 48.381 -2.776 -66.712 1.00 61.78 258 GLU A CA 1
ATOM 2073 C C . GLU A 1 258 ? 47.884 -3.102 -65.292 1.00 61.78 258 GLU A C 1
ATOM 2075 O O . GLU A 1 258 ? 48.341 -4.059 -64.662 1.00 61.78 258 GLU A O 1
ATOM 2080 N N . ALA A 1 259 ? 46.915 -2.341 -64.773 1.00 63.59 259 ALA A N 1
ATOM 2081 C CA . ALA A 1 259 ? 46.394 -2.553 -63.431 1.00 63.59 259 ALA A CA 1
ATOM 2082 C C . ALA A 1 259 ? 45.441 -3.762 -63.382 1.00 63.59 259 ALA A C 1
ATOM 2084 O O . ALA A 1 259 ? 44.458 -3.855 -64.122 1.00 63.59 259 ALA A O 1
ATOM 2085 N N . THR A 1 260 ? 45.691 -4.693 -62.457 1.00 67.88 260 THR A N 1
ATOM 2086 C CA . THR A 1 260 ? 44.801 -5.839 -62.212 1.00 67.88 260 THR A CA 1
ATOM 2087 C C . THR A 1 260 ? 43.439 -5.360 -61.694 1.00 67.88 260 THR A C 1
ATOM 2089 O O . THR A 1 260 ? 43.387 -4.693 -60.658 1.00 67.88 260 THR A O 1
ATOM 2092 N N . ALA A 1 261 ? 42.332 -5.723 -62.353 1.00 72.88 261 ALA A N 1
ATOM 2093 C CA . ALA A 1 261 ? 40.997 -5.294 -61.935 1.00 72.88 261 ALA A CA 1
ATOM 2094 C C . ALA A 1 261 ? 40.547 -5.986 -60.643 1.00 72.88 261 ALA A C 1
ATOM 2096 O O . ALA A 1 261 ? 40.108 -7.137 -60.645 1.00 72.88 261 ALA A O 1
ATOM 2097 N N . ARG A 1 262 ? 40.608 -5.250 -59.529 1.00 74.25 262 ARG A N 1
ATOM 2098 C CA . ARG A 1 262 ? 40.133 -5.718 -58.218 1.00 74.25 262 ARG A CA 1
ATOM 2099 C C . ARG A 1 262 ? 38.698 -5.268 -57.937 1.00 74.25 262 ARG A C 1
ATOM 2101 O O . ARG A 1 262 ? 37.931 -6.004 -57.317 1.00 74.25 262 ARG A O 1
ATOM 2108 N N . THR A 1 263 ? 38.290 -4.099 -58.433 1.00 81.62 263 THR A N 1
ATOM 2109 C CA . THR A 1 263 ? 36.956 -3.529 -58.174 1.00 81.62 263 THR A CA 1
ATOM 2110 C C . THR A 1 263 ? 35.968 -3.839 -59.303 1.00 81.62 263 THR A C 1
ATOM 2112 O O . THR A 1 263 ? 36.343 -4.094 -60.444 1.00 81.62 263 THR A O 1
ATOM 2115 N N . SER A 1 264 ? 34.662 -3.798 -59.008 1.00 79.50 264 SER A N 1
ATOM 2116 C CA . SER A 1 264 ? 33.602 -3.885 -60.033 1.00 79.50 264 SER A CA 1
ATOM 2117 C C . SER A 1 264 ? 33.728 -2.784 -61.101 1.00 79.50 264 SER A C 1
ATOM 2119 O O . SER A 1 264 ? 33.593 -3.055 -62.291 1.00 79.50 264 SER A O 1
ATOM 2121 N N . LYS A 1 265 ? 34.081 -1.558 -60.687 1.00 83.62 265 LYS A N 1
ATOM 2122 C CA . LYS A 1 265 ? 34.341 -0.440 -61.607 1.00 83.62 265 LYS A CA 1
ATOM 2123 C C . LYS A 1 265 ? 35.522 -0.727 -62.537 1.00 83.62 265 LYS A C 1
ATOM 2125 O O . LYS A 1 265 ? 35.409 -0.483 -63.731 1.00 83.62 265 LYS A O 1
ATOM 2130 N N . ASP A 1 266 ? 36.601 -1.300 -62.010 1.00 82.94 266 ASP A N 1
ATOM 2131 C CA . ASP A 1 266 ? 37.797 -1.642 -62.790 1.00 82.94 266 ASP A CA 1
ATOM 2132 C C . ASP A 1 266 ? 37.484 -2.735 -63.818 1.00 82.94 266 ASP A C 1
ATOM 2134 O O . ASP A 1 266 ? 37.870 -2.623 -64.975 1.00 82.94 266 ASP A O 1
ATOM 2138 N N . ARG A 1 267 ? 36.695 -3.748 -63.430 1.00 83.06 267 ARG A N 1
ATOM 2139 C CA . ARG A 1 267 ? 36.212 -4.790 -64.351 1.00 83.06 267 ARG A CA 1
ATOM 2140 C C . ARG A 1 267 ? 35.333 -4.218 -65.460 1.00 83.06 267 ARG A C 1
ATOM 2142 O O . ARG A 1 267 ? 35.506 -4.588 -66.616 1.00 83.06 267 ARG A O 1
ATOM 2149 N N . HIS A 1 268 ? 34.428 -3.293 -65.129 1.00 85.25 268 HIS A N 1
ATOM 2150 C CA . HIS A 1 268 ? 33.600 -2.622 -66.131 1.00 85.25 268 HIS A CA 1
ATOM 2151 C C . HIS A 1 268 ? 34.446 -1.782 -67.094 1.00 85.25 268 HIS A C 1
ATOM 2153 O O . HIS A 1 268 ? 34.248 -1.860 -68.301 1.00 85.25 268 HIS A O 1
ATOM 2159 N N . LYS A 1 269 ? 35.437 -1.042 -66.583 1.00 83.94 269 LYS A N 1
ATOM 2160 C CA . LYS A 1 269 ? 36.392 -0.295 -67.413 1.00 83.94 269 LYS A CA 1
ATOM 2161 C C . LYS A 1 269 ? 37.204 -1.212 -68.332 1.00 83.94 269 LYS A C 1
ATOM 2163 O O . LYS A 1 269 ? 37.321 -0.910 -69.513 1.00 83.94 269 LYS A O 1
ATOM 2168 N N . GLN A 1 270 ? 37.723 -2.333 -67.826 1.00 84.38 270 GLN A N 1
ATOM 2169 C CA . GLN A 1 270 ? 38.457 -3.310 -68.639 1.00 84.38 270 GLN A CA 1
ATOM 2170 C C . GLN A 1 270 ? 37.573 -3.938 -69.718 1.00 84.38 270 GLN A C 1
ATOM 2172 O O . GLN A 1 270 ? 38.021 -4.118 -70.847 1.00 84.38 270 GLN A O 1
ATOM 2177 N N . GLN A 1 271 ? 36.312 -4.232 -69.399 1.00 87.12 271 GLN A N 1
ATOM 2178 C CA . GLN A 1 271 ? 35.346 -4.712 -70.382 1.00 87.12 271 GLN A CA 1
ATOM 2179 C C . GLN A 1 271 ? 35.106 -3.663 -71.473 1.00 87.12 271 GLN A C 1
ATOM 2181 O O . GLN A 1 271 ? 35.165 -3.991 -72.653 1.00 87.12 271 GLN A O 1
ATOM 2186 N N . LEU A 1 272 ? 34.933 -2.398 -71.087 1.00 88.81 272 LEU A N 1
ATOM 2187 C CA . LEU A 1 272 ? 34.763 -1.282 -72.017 1.00 88.81 272 LEU A CA 1
ATOM 2188 C C . LEU A 1 272 ? 36.006 -1.110 -72.907 1.00 88.81 272 LEU A C 1
ATOM 2190 O O . LEU A 1 272 ? 35.878 -0.961 -74.118 1.00 88.81 272 LEU A O 1
ATOM 2194 N N . ALA A 1 273 ? 37.211 -1.227 -72.343 1.00 87.50 273 ALA A N 1
ATOM 2195 C CA . ALA A 1 273 ? 38.462 -1.212 -73.099 1.00 87.50 273 ALA A CA 1
ATOM 2196 C C . ALA A 1 273 ? 38.571 -2.399 -74.076 1.00 87.50 273 ALA A C 1
ATOM 2198 O O . ALA A 1 273 ? 38.932 -2.208 -75.236 1.00 87.50 273 ALA A O 1
ATOM 2199 N N . ALA A 1 274 ? 38.212 -3.614 -73.649 1.00 88.25 274 ALA A N 1
ATOM 2200 C CA . ALA A 1 274 ? 38.193 -4.796 -74.509 1.00 88.25 274 ALA A CA 1
ATOM 2201 C C . ALA A 1 274 ? 37.168 -4.664 -75.646 1.00 88.25 274 ALA A C 1
ATOM 2203 O O . ALA A 1 274 ? 37.441 -5.066 -76.778 1.00 88.25 274 ALA A O 1
ATOM 2204 N N . ASP A 1 275 ? 36.008 -4.075 -75.368 1.00 91.12 275 ASP A N 1
ATOM 2205 C CA . ASP A 1 275 ? 34.981 -3.819 -76.372 1.00 91.12 275 ASP A CA 1
ATOM 2206 C C . ASP A 1 275 ? 35.434 -2.741 -77.366 1.00 91.12 275 ASP A C 1
ATOM 2208 O O . ASP A 1 275 ? 35.262 -2.921 -78.570 1.00 91.12 275 ASP A O 1
ATOM 2212 N N . LEU A 1 276 ? 36.117 -1.685 -76.913 1.00 92.38 276 LEU A N 1
ATOM 2213 C CA . LEU A 1 276 ? 36.743 -0.702 -77.804 1.00 92.38 276 LEU A CA 1
ATOM 2214 C C . LEU A 1 276 ? 37.842 -1.323 -78.678 1.00 92.38 276 LEU A C 1
ATOM 2216 O O . LEU A 1 276 ? 37.918 -1.009 -79.864 1.00 92.38 276 LEU A O 1
ATOM 2220 N N . LEU A 1 277 ? 38.652 -2.243 -78.144 1.00 92.00 277 LEU A N 1
ATOM 2221 C CA . LEU A 1 277 ? 39.644 -2.976 -78.937 1.00 92.00 277 LEU A CA 1
ATOM 2222 C C . LEU A 1 277 ? 38.982 -3.852 -80.005 1.00 92.00 277 LEU A C 1
ATOM 2224 O O . LEU A 1 277 ? 39.407 -3.818 -81.157 1.00 92.00 277 LEU A O 1
ATOM 2228 N N . LYS A 1 278 ? 37.910 -4.578 -79.664 1.00 91.75 278 LYS A N 1
ATOM 2229 C CA . LYS A 1 278 ? 37.118 -5.340 -80.646 1.00 91.75 278 LYS A CA 1
ATOM 2230 C C . LYS A 1 278 ? 36.507 -4.430 -81.708 1.00 91.75 278 LYS A C 1
ATOM 2232 O O . LYS A 1 278 ? 36.501 -4.772 -82.882 1.00 91.75 278 LYS A O 1
ATOM 2237 N N . MET A 1 279 ? 36.000 -3.263 -81.320 1.00 89.62 279 MET A N 1
ATOM 2238 C CA . MET A 1 279 ? 35.469 -2.298 -82.281 1.00 89.62 279 MET A CA 1
ATOM 2239 C C . MET A 1 279 ? 36.572 -1.778 -83.203 1.00 89.62 279 MET A C 1
ATOM 2241 O O . MET A 1 279 ? 36.360 -1.712 -84.409 1.00 89.62 279 MET A O 1
ATOM 2245 N N . ASN A 1 280 ? 37.767 -1.500 -82.679 1.00 92.69 280 ASN A N 1
ATOM 2246 C CA . ASN A 1 280 ? 38.916 -1.107 -83.492 1.00 92.69 280 ASN A CA 1
ATOM 2247 C C . ASN A 1 280 ? 39.347 -2.209 -84.467 1.00 92.69 280 ASN A C 1
ATOM 2249 O O . ASN A 1 280 ? 39.626 -1.899 -85.622 1.00 92.69 280 ASN A O 1
ATOM 2253 N N . THR A 1 281 ? 39.355 -3.485 -84.065 1.00 92.19 281 THR A N 1
ATOM 2254 C CA . THR A 1 281 ? 39.664 -4.586 -84.995 1.00 92.19 281 THR A CA 1
ATOM 2255 C C . THR A 1 281 ? 38.569 -4.771 -86.043 1.00 92.19 281 THR A C 1
ATOM 2257 O O . THR A 1 281 ? 38.872 -4.995 -87.212 1.00 92.19 281 THR A O 1
ATOM 2260 N N . ILE A 1 282 ? 37.294 -4.602 -85.680 1.00 89.06 282 ILE A N 1
ATOM 2261 C CA . ILE A 1 282 ? 36.183 -4.597 -86.644 1.00 89.06 282 ILE A CA 1
ATOM 2262 C C . ILE A 1 282 ? 36.325 -3.432 -87.633 1.00 89.06 282 ILE A C 1
ATOM 2264 O O . ILE A 1 282 ? 36.082 -3.599 -88.823 1.00 89.06 282 ILE A O 1
ATOM 2268 N N . LEU A 1 283 ? 36.722 -2.245 -87.175 1.00 87.12 283 LEU A N 1
ATOM 2269 C CA . LEU A 1 283 ? 36.950 -1.098 -88.054 1.00 87.12 283 LEU A CA 1
ATOM 2270 C C . LEU A 1 283 ? 38.161 -1.315 -88.969 1.00 87.12 283 LEU A C 1
ATOM 2272 O O . LEU A 1 283 ? 38.082 -0.989 -90.151 1.00 87.12 283 LEU A O 1
ATOM 2276 N N . ALA A 1 284 ? 39.244 -1.904 -88.455 1.00 88.50 284 ALA A N 1
ATOM 2277 C CA . ALA A 1 284 ? 40.426 -2.245 -89.242 1.00 88.50 284 ALA A CA 1
ATOM 2278 C C . ALA A 1 284 ? 40.107 -3.298 -90.313 1.00 88.50 284 ALA A C 1
ATOM 2280 O O . ALA A 1 284 ? 40.384 -3.075 -91.484 1.00 88.50 284 ALA A O 1
ATOM 2281 N N . THR A 1 285 ? 39.425 -4.385 -89.945 1.00 82.75 285 THR A N 1
ATOM 2282 C CA . THR A 1 285 ? 38.986 -5.415 -90.904 1.00 82.75 285 THR A CA 1
ATOM 2283 C C . THR A 1 285 ? 38.019 -4.847 -91.935 1.00 82.75 285 THR A C 1
ATOM 2285 O O . THR A 1 285 ? 38.190 -5.096 -93.119 1.00 82.75 285 THR A O 1
ATOM 2288 N N . LYS A 1 286 ? 37.048 -4.012 -91.540 1.00 80.38 286 LYS A N 1
ATOM 2289 C CA . LYS A 1 286 ? 36.180 -3.307 -92.500 1.00 80.38 286 LYS A CA 1
ATOM 2290 C C . LYS A 1 286 ? 36.965 -2.412 -93.453 1.00 80.38 286 LYS A C 1
ATOM 2292 O O . LYS A 1 286 ? 36.586 -2.312 -94.615 1.00 80.38 286 LYS A O 1
ATOM 2297 N N . LYS A 1 287 ? 38.032 -1.767 -92.978 1.00 82.94 287 LYS A N 1
ATOM 2298 C CA . LYS A 1 287 ? 38.924 -0.971 -93.822 1.00 82.94 287 LYS A CA 1
ATOM 2299 C C . LYS A 1 287 ? 39.681 -1.860 -94.817 1.00 82.94 287 LYS A C 1
ATOM 2301 O O . LYS A 1 287 ? 39.659 -1.559 -96.000 1.00 82.94 287 LYS A O 1
ATOM 2306 N N . GLU A 1 288 ? 40.236 -2.987 -94.376 1.00 77.31 288 GLU A N 1
ATOM 2307 C CA . GLU A 1 288 ? 40.890 -3.973 -95.255 1.00 77.31 288 GLU A CA 1
ATOM 2308 C C . GLU A 1 288 ? 39.915 -4.581 -96.282 1.00 77.31 288 GLU A C 1
ATOM 2310 O O . GLU A 1 288 ? 40.247 -4.735 -97.453 1.00 77.31 288 GLU A O 1
ATOM 2315 N N . ILE A 1 289 ? 38.677 -4.881 -95.878 1.00 71.50 289 ILE A N 1
ATOM 2316 C CA . ILE A 1 289 ? 37.612 -5.375 -96.766 1.00 71.50 289 ILE A CA 1
ATOM 2317 C C . ILE A 1 289 ? 37.189 -4.301 -97.782 1.00 71.50 289 ILE A C 1
ATOM 2319 O O . ILE A 1 289 ? 36.812 -4.636 -98.903 1.00 71.50 289 ILE A O 1
ATOM 2323 N N . ALA A 1 290 ? 37.241 -3.018 -97.412 1.00 68.12 290 ALA A N 1
ATOM 2324 C CA . ALA A 1 290 ? 36.990 -1.913 -98.336 1.00 68.12 290 ALA A CA 1
ATOM 2325 C C . ALA A 1 290 ? 38.138 -1.714 -99.344 1.00 68.12 290 ALA A C 1
ATOM 2327 O O . ALA A 1 290 ? 37.888 -1.239 -100.450 1.00 68.12 290 ALA A O 1
ATOM 2328 N N . GLU A 1 291 ? 39.367 -2.087 -98.980 1.00 71.50 291 GLU A N 1
ATOM 2329 C CA . GLU A 1 291 ? 40.547 -2.035 -99.851 1.00 71.50 291 GLU A CA 1
ATOM 2330 C C . GLU A 1 291 ? 40.616 -3.249 -100.818 1.00 71.50 291 GLU A C 1
ATOM 2332 O O . GLU A 1 291 ? 41.022 -3.076 -101.967 1.00 71.50 291 GLU A O 1
ATOM 2337 N N . ASP A 1 292 ? 40.128 -4.440 -100.423 1.00 66.75 292 ASP A N 1
ATOM 2338 C CA . ASP A 1 292 ? 40.114 -5.676 -101.238 1.00 66.75 292 ASP A CA 1
ATOM 2339 C C . ASP A 1 292 ? 38.717 -6.028 -101.841 1.00 66.75 292 ASP A C 1
ATOM 2341 O O . ASP A 1 292 ? 37.851 -6.586 -101.148 1.00 66.75 292 ASP A O 1
ATOM 2345 N N . PRO A 1 293 ? 38.476 -5.867 -103.163 1.00 61.41 293 PRO A N 1
ATOM 2346 C CA . PRO A 1 293 ? 37.145 -6.045 -103.774 1.00 61.41 293 PRO A CA 1
ATOM 2347 C C . PRO A 1 293 ? 36.626 -7.498 -103.816 1.00 61.41 293 PRO A C 1
ATOM 2349 O O . PRO A 1 293 ? 35.424 -7.727 -103.988 1.00 61.41 293 PRO A O 1
ATOM 2352 N N . GLU A 1 294 ? 37.493 -8.504 -103.664 1.00 64.12 294 GLU A N 1
ATOM 2353 C CA . GLU A 1 294 ? 37.091 -9.920 -103.657 1.00 64.12 294 GLU A CA 1
ATOM 2354 C C . GLU A 1 294 ? 36.563 -10.398 -102.297 1.00 64.12 294 GLU A C 1
ATOM 2356 O O . GLU A 1 294 ? 35.676 -11.257 -102.244 1.00 64.12 294 GLU A O 1
ATOM 2361 N N . LYS A 1 295 ? 37.066 -9.833 -101.192 1.00 60.81 295 LYS A N 1
ATOM 2362 C CA . LYS A 1 295 ? 36.626 -10.179 -99.829 1.00 60.81 295 LYS A CA 1
ATOM 2363 C C . LYS A 1 295 ? 35.284 -9.526 -99.499 1.00 60.81 295 LYS A C 1
ATOM 2365 O O . LYS A 1 295 ? 34.414 -10.194 -98.943 1.00 60.81 295 LYS A O 1
ATOM 2370 N N . ALA A 1 296 ? 35.048 -8.307 -99.990 1.00 60.50 296 ALA A N 1
ATOM 2371 C CA . ALA A 1 296 ? 33.762 -7.617 -99.868 1.00 60.50 296 ALA A CA 1
ATOM 2372 C C . ALA A 1 296 ? 32.575 -8.439 -100.414 1.00 60.50 296 ALA A C 1
ATOM 2374 O O . ALA A 1 296 ? 31.497 -8.453 -99.823 1.00 60.50 296 ALA A O 1
ATOM 2375 N N . LYS A 1 297 ? 32.770 -9.202 -101.502 1.00 62.69 297 LYS A N 1
ATOM 2376 C CA . LYS A 1 297 ? 31.732 -10.092 -102.062 1.00 62.69 297 LYS A CA 1
ATOM 2377 C C . LYS A 1 297 ? 31.398 -11.286 -101.161 1.00 62.69 297 LYS A C 1
ATOM 2379 O O . LYS A 1 297 ? 30.279 -11.793 -101.235 1.00 62.69 297 LYS A O 1
ATOM 2384 N N . LYS A 1 298 ? 32.346 -11.752 -100.339 1.00 61.44 298 LYS A N 1
ATOM 2385 C CA . LYS A 1 298 ? 32.149 -12.882 -99.416 1.00 61.44 298 LYS A CA 1
ATOM 2386 C C . LYS A 1 298 ? 31.422 -12.462 -98.136 1.00 61.44 298 LYS A C 1
ATOM 2388 O O . LYS A 1 298 ? 30.569 -13.216 -97.683 1.00 61.44 298 LYS A O 1
ATOM 2393 N N . ASP A 1 299 ? 31.679 -11.262 -97.619 1.00 64.31 299 ASP A N 1
ATOM 2394 C CA . ASP A 1 299 ? 30.992 -10.739 -96.424 1.00 64.31 299 ASP A CA 1
ATOM 2395 C C . ASP A 1 299 ? 29.554 -10.268 -96.693 1.00 64.31 299 ASP A C 1
ATOM 2397 O O . ASP A 1 299 ? 28.724 -10.243 -95.787 1.00 64.31 299 ASP A O 1
ATOM 2401 N N . LEU A 1 300 ? 29.218 -9.956 -97.950 1.00 62.66 300 LEU A N 1
ATOM 2402 C CA . LEU A 1 300 ? 27.845 -9.651 -98.378 1.00 62.66 300 LEU A CA 1
ATOM 2403 C C . LEU A 1 300 ? 26.912 -10.874 -98.364 1.00 62.66 300 LEU A C 1
ATOM 2405 O O . LEU A 1 300 ? 25.708 -10.731 -98.585 1.00 62.66 300 LEU A O 1
ATOM 2409 N N . LEU A 1 301 ? 27.437 -12.080 -98.129 1.00 65.00 301 LEU A N 1
ATOM 2410 C CA . LEU A 1 301 ? 26.629 -13.291 -98.041 1.00 65.00 301 LEU A CA 1
ATOM 2411 C C . LEU A 1 301 ? 26.033 -13.414 -96.628 1.00 65.00 301 LEU A C 1
ATOM 2413 O O . LEU A 1 301 ? 26.779 -13.517 -95.655 1.00 65.00 301 LEU A O 1
ATOM 2417 N N . PRO A 1 302 ? 24.696 -13.465 -96.488 1.00 63.78 302 PRO A N 1
ATOM 2418 C CA . PRO A 1 302 ? 24.055 -13.662 -95.193 1.00 63.78 302 PRO A CA 1
ATOM 2419 C C . PRO A 1 302 ? 24.526 -14.942 -94.483 1.00 63.78 302 PRO A C 1
ATOM 2421 O O . PRO A 1 302 ? 24.745 -15.972 -95.126 1.00 63.78 302 PRO A O 1
ATOM 2424 N N . SER A 1 303 ? 24.596 -14.902 -93.149 1.00 61.75 303 SER A N 1
ATOM 2425 C CA . SER A 1 303 ? 25.136 -15.965 -92.277 1.00 61.75 303 SER A CA 1
ATOM 2426 C C . SER A 1 303 ? 24.479 -17.348 -92.410 1.00 61.75 303 SER A C 1
ATOM 2428 O O . SER A 1 303 ? 25.016 -18.328 -91.911 1.00 61.75 303 SER A O 1
ATOM 2430 N N . TRP A 1 304 ? 23.339 -17.459 -93.092 1.00 63.25 304 TRP A N 1
ATOM 2431 C CA . TRP A 1 304 ? 22.663 -18.724 -93.388 1.00 63.25 304 TRP A CA 1
ATOM 2432 C C . TRP A 1 304 ? 23.147 -19.403 -94.687 1.00 63.25 304 TRP A C 1
ATOM 2434 O O . TRP A 1 304 ? 22.769 -20.543 -94.951 1.00 63.25 304 TRP A O 1
ATOM 2444 N N . ARG A 1 305 ? 23.981 -18.739 -95.511 1.00 61.56 305 ARG A N 1
ATOM 2445 C CA . ARG A 1 305 ? 24.616 -19.323 -96.718 1.00 61.56 305 ARG A CA 1
ATOM 2446 C C . ARG A 1 305 ? 25.972 -19.971 -96.444 1.00 61.56 305 ARG A C 1
ATOM 2448 O O . ARG A 1 305 ? 26.491 -20.678 -97.309 1.00 61.56 305 ARG A O 1
ATOM 2455 N N . THR A 1 306 ? 26.556 -19.749 -95.271 1.00 59.75 306 THR A N 1
ATOM 2456 C CA . THR A 1 306 ? 27.749 -20.474 -94.835 1.00 59.75 306 THR A CA 1
ATOM 2457 C C . THR A 1 306 ? 27.315 -21.858 -94.346 1.00 59.75 306 THR A C 1
ATOM 2459 O O . THR A 1 306 ? 26.373 -21.999 -93.567 1.00 59.75 306 THR A O 1
ATOM 2462 N N . ARG A 1 307 ? 27.941 -22.924 -94.862 1.00 58.59 307 ARG A N 1
ATOM 2463 C CA . ARG A 1 307 ? 27.601 -24.296 -94.455 1.00 58.59 307 ARG A CA 1
ATOM 2464 C C . ARG A 1 307 ? 27.996 -24.488 -92.993 1.00 58.59 307 ARG A C 1
ATOM 2466 O O . ARG A 1 307 ? 29.178 -24.603 -92.685 1.00 58.59 307 ARG A O 1
ATOM 2473 N N . VAL A 1 308 ? 27.003 -24.540 -92.113 1.00 56.38 308 VAL A N 1
ATOM 2474 C CA . VAL A 1 308 ? 27.186 -24.889 -90.702 1.00 56.38 308 VAL A CA 1
ATOM 2475 C C . VAL A 1 308 ? 27.541 -26.375 -90.620 1.00 56.38 308 VAL A C 1
ATOM 2477 O O . VAL A 1 308 ? 26.749 -27.236 -91.008 1.00 56.38 308 VAL A O 1
ATOM 2480 N N . SER A 1 309 ? 28.748 -26.692 -90.154 1.00 64.06 309 SER A N 1
ATOM 2481 C CA . SER A 1 309 ? 29.152 -28.064 -89.835 1.00 64.06 309 SER A CA 1
ATOM 2482 C C . SER A 1 309 ? 28.309 -28.607 -88.675 1.00 64.06 309 SER A C 1
ATOM 2484 O O . SER A 1 309 ? 28.050 -27.887 -87.711 1.00 64.06 309 SER A O 1
ATOM 2486 N N . LYS A 1 310 ? 27.867 -29.871 -88.758 1.00 64.44 310 LYS A N 1
ATOM 2487 C CA . LYS A 1 310 ? 27.054 -30.525 -87.715 1.00 64.44 310 LYS A CA 1
ATOM 2488 C C . LYS A 1 310 ? 27.770 -30.457 -86.359 1.00 64.44 310 LYS A C 1
ATOM 2490 O O . LYS A 1 310 ? 28.905 -30.902 -86.251 1.00 64.44 310 LYS A O 1
ATOM 2495 N N . ALA A 1 311 ? 27.093 -29.935 -85.338 1.00 61.72 311 ALA A N 1
ATOM 2496 C CA . ALA A 1 311 ? 27.592 -29.945 -83.967 1.00 61.72 311 ALA A CA 1
ATOM 2497 C C . ALA A 1 311 ? 27.566 -31.378 -83.407 1.00 61.72 311 ALA A C 1
ATOM 2499 O O . ALA A 1 311 ? 26.506 -32.007 -83.349 1.00 61.72 311 ALA A O 1
ATOM 2500 N N . GLU A 1 312 ? 28.726 -31.898 -83.011 1.00 69.44 312 GLU A N 1
ATOM 2501 C CA . GLU A 1 312 ? 28.848 -33.189 -82.335 1.00 69.44 312 GLU A CA 1
ATOM 2502 C C . GLU A 1 312 ? 28.374 -33.069 -80.880 1.00 69.44 312 GLU A C 1
ATOM 2504 O O . GLU A 1 312 ? 28.619 -32.066 -80.206 1.00 69.44 312 GLU A O 1
ATOM 2509 N N . ARG A 1 313 ? 27.643 -34.081 -80.393 1.00 65.19 313 ARG A N 1
ATOM 2510 C CA . ARG A 1 313 ? 27.191 -34.112 -78.996 1.00 65.19 313 ARG A CA 1
ATOM 2511 C C . ARG A 1 313 ? 28.409 -34.257 -78.080 1.00 65.19 313 ARG A C 1
ATOM 2513 O O . ARG A 1 313 ? 29.245 -35.118 -78.357 1.00 65.19 313 ARG A O 1
ATOM 2520 N N . PRO A 1 314 ? 28.496 -33.490 -76.979 1.00 68.12 314 PRO A N 1
ATOM 2521 C CA . PRO A 1 314 ? 29.564 -33.698 -76.017 1.00 68.12 314 PRO A CA 1
ATOM 2522 C C . PRO A 1 314 ? 29.457 -35.121 -75.436 1.00 68.12 314 PRO A C 1
ATOM 2524 O O . PRO A 1 314 ? 28.341 -35.601 -75.203 1.00 68.12 314 PRO A O 1
ATOM 2527 N N . PRO A 1 315 ? 30.587 -35.816 -75.224 1.00 75.81 315 PRO A N 1
ATOM 2528 C CA . PRO A 1 315 ? 30.593 -37.151 -74.638 1.00 75.81 315 PRO A CA 1
ATOM 2529 C C . PRO A 1 315 ? 29.962 -37.129 -73.240 1.00 75.81 315 PRO A C 1
ATOM 2531 O O . PRO A 1 315 ? 30.133 -36.172 -72.484 1.00 75.81 315 PRO A O 1
ATOM 2534 N N . THR A 1 316 ? 29.218 -38.186 -72.896 1.00 69.75 316 THR A N 1
ATOM 2535 C CA . THR A 1 316 ? 28.569 -38.332 -71.584 1.00 69.75 316 THR A CA 1
ATOM 2536 C C . THR A 1 316 ? 29.597 -38.177 -70.461 1.00 69.75 316 THR A C 1
ATOM 2538 O O . THR A 1 316 ? 30.593 -38.908 -70.469 1.00 69.75 316 THR A O 1
ATOM 2541 N N . PRO A 1 317 ? 29.375 -37.261 -69.500 1.00 72.44 317 PRO A N 1
ATOM 2542 C CA . PRO A 1 317 ? 30.324 -37.015 -68.425 1.00 72.44 317 PRO A CA 1
ATOM 2543 C C . PRO A 1 317 ? 30.495 -38.282 -67.584 1.00 72.44 317 PRO A C 1
ATOM 2545 O O . PRO A 1 317 ? 29.524 -38.837 -67.069 1.00 72.44 317 PRO A O 1
ATOM 2548 N N . ARG A 1 318 ? 31.741 -38.751 -67.470 1.00 59.00 318 ARG A N 1
ATOM 2549 C CA . ARG A 1 318 ? 32.127 -39.824 -66.551 1.00 59.00 318 ARG A CA 1
ATOM 2550 C C . ARG A 1 318 ? 32.443 -39.195 -65.200 1.00 59.00 318 ARG A C 1
ATOM 2552 O O . ARG A 1 318 ? 33.198 -38.231 -65.139 1.00 59.00 318 ARG A O 1
ATOM 2559 N N . VAL A 1 319 ? 31.837 -39.723 -64.142 1.00 70.38 319 VAL A N 1
ATOM 2560 C CA . VAL A 1 319 ? 32.169 -39.351 -62.763 1.00 70.38 319 VAL A CA 1
ATOM 2561 C C . VAL A 1 319 ? 33.456 -40.083 -62.401 1.00 70.38 319 VAL A C 1
ATOM 2563 O O . VAL A 1 319 ? 33.521 -41.304 -62.550 1.00 70.38 319 VAL A O 1
ATOM 2566 N N . GLU A 1 320 ? 34.484 -39.343 -61.995 1.00 71.12 320 GLU A N 1
ATOM 2567 C CA . GLU A 1 320 ? 35.730 -39.938 -61.511 1.00 71.12 320 GLU A CA 1
ATOM 2568 C C . GLU A 1 320 ? 35.459 -40.723 -60.216 1.00 71.12 320 GLU A C 1
ATOM 2570 O O . GLU A 1 320 ? 34.686 -40.242 -59.378 1.00 71.12 320 GLU A O 1
ATOM 2575 N N . PRO A 1 321 ? 36.033 -41.932 -60.048 1.00 65.88 321 PRO A N 1
ATOM 2576 C CA . PRO A 1 321 ? 35.925 -42.662 -58.792 1.00 65.88 321 PRO A CA 1
ATOM 2577 C C . PRO A 1 321 ? 36.543 -41.800 -57.690 1.00 65.88 321 PRO A C 1
ATOM 2579 O O . PRO A 1 321 ? 37.681 -41.353 -57.808 1.00 65.88 321 PRO A O 1
ATOM 2582 N N . ARG A 1 322 ? 35.747 -41.496 -56.666 1.00 62.91 322 ARG A N 1
ATOM 2583 C CA . ARG A 1 322 ? 36.148 -40.620 -55.566 1.00 62.91 322 ARG A CA 1
ATOM 2584 C C . ARG A 1 322 ? 36.983 -41.423 -54.574 1.00 62.91 322 ARG A C 1
ATOM 2586 O O . ARG A 1 322 ? 36.676 -42.584 -54.327 1.00 62.91 322 ARG A O 1
ATOM 2593 N N . ASP A 1 323 ? 38.015 -40.801 -54.015 1.00 74.44 323 ASP A N 1
ATOM 2594 C CA . ASP A 1 323 ? 38.875 -41.439 -53.017 1.00 74.44 323 ASP A CA 1
ATOM 2595 C C . ASP A 1 323 ? 38.042 -41.905 -51.810 1.00 74.44 323 ASP A C 1
ATOM 2597 O O . ASP A 1 323 ? 37.239 -41.135 -51.275 1.00 74.44 323 ASP A O 1
ATOM 2601 N N . GLU A 1 324 ? 38.238 -43.149 -51.366 1.00 72.81 324 GLU A N 1
ATOM 2602 C CA . GLU A 1 324 ? 37.445 -43.777 -50.293 1.00 72.81 324 GLU A CA 1
ATOM 2603 C C . GLU A 1 324 ? 37.458 -42.938 -48.997 1.00 72.81 324 GLU A C 1
ATOM 2605 O O . GLU A 1 324 ? 36.435 -42.782 -48.327 1.00 72.81 324 GLU A O 1
ATOM 2610 N N . ASP A 1 325 ? 38.584 -42.284 -48.697 1.00 75.88 325 ASP A N 1
ATOM 2611 C CA . ASP A 1 325 ? 38.738 -41.391 -47.543 1.00 75.88 325 ASP A CA 1
ATOM 2612 C C . ASP A 1 325 ? 37.860 -40.129 -47.636 1.00 75.88 325 ASP A C 1
ATOM 2614 O O . ASP A 1 325 ? 37.308 -39.656 -46.634 1.00 75.88 325 ASP A O 1
ATOM 2618 N N . ALA A 1 326 ? 37.682 -39.586 -48.845 1.00 76.50 326 ALA A N 1
ATOM 2619 C CA . ALA A 1 326 ? 36.820 -38.431 -49.082 1.00 76.50 326 ALA A CA 1
ATOM 2620 C C . ALA A 1 326 ? 35.338 -38.802 -48.928 1.00 76.50 326 ALA A C 1
ATOM 2622 O O . ALA A 1 326 ? 34.538 -37.986 -48.460 1.00 76.50 326 ALA A O 1
ATOM 2623 N N . GLU A 1 327 ? 34.964 -40.039 -49.260 1.00 78.75 327 GLU A N 1
ATOM 2624 C CA . GLU A 1 327 ? 33.609 -40.545 -49.043 1.00 78.75 327 GLU A CA 1
ATOM 2625 C C . GLU A 1 327 ? 33.301 -40.723 -47.554 1.00 78.75 327 GLU A C 1
ATOM 2627 O O . GLU A 1 327 ? 32.231 -40.310 -47.093 1.00 78.75 327 GLU A O 1
ATOM 2632 N N . VAL A 1 328 ? 34.249 -41.255 -46.775 1.00 85.38 328 VAL A N 1
ATOM 2633 C CA . VAL A 1 328 ? 34.118 -41.371 -45.314 1.00 85.38 328 VAL A CA 1
ATOM 2634 C C . VAL A 1 328 ? 33.972 -39.989 -44.674 1.00 85.38 328 VAL A C 1
ATOM 2636 O O . VAL A 1 328 ? 33.099 -39.790 -43.820 1.00 85.38 328 VAL A O 1
ATOM 2639 N N . PHE A 1 329 ? 34.758 -39.007 -45.122 1.00 85.62 329 PHE A N 1
ATOM 2640 C CA . PHE A 1 329 ? 34.653 -37.627 -44.650 1.00 85.62 329 PHE A CA 1
ATOM 2641 C C . PHE A 1 329 ? 33.296 -36.995 -44.997 1.00 85.62 329 PHE A C 1
ATOM 2643 O O . PHE A 1 329 ? 32.620 -36.460 -44.114 1.00 85.62 329 PHE A O 1
ATOM 2650 N N . ASP A 1 330 ? 32.836 -37.117 -46.246 1.00 85.44 330 ASP A N 1
ATOM 2651 C CA . ASP A 1 330 ? 31.520 -36.629 -46.677 1.00 85.44 330 ASP A CA 1
ATOM 2652 C C . ASP A 1 330 ? 30.385 -37.285 -45.868 1.00 85.44 330 ASP A C 1
ATOM 2654 O O . ASP A 1 330 ? 29.398 -36.631 -45.511 1.00 85.44 330 ASP A O 1
ATOM 2658 N N . MET A 1 331 ? 30.512 -38.574 -45.544 1.00 89.06 331 MET A N 1
ATOM 2659 C CA . MET A 1 331 ? 29.547 -39.298 -44.715 1.00 89.06 331 MET A CA 1
ATOM 2660 C C . MET A 1 331 ? 29.560 -38.826 -43.257 1.00 89.06 331 MET A C 1
ATOM 2662 O O . MET A 1 331 ? 28.486 -38.603 -42.688 1.00 89.06 331 MET A O 1
ATOM 2666 N N . ALA A 1 332 ? 30.734 -38.581 -42.673 1.00 92.00 332 ALA A N 1
ATOM 2667 C CA . ALA A 1 332 ? 30.864 -38.004 -41.336 1.00 92.00 332 ALA A CA 1
ATOM 2668 C C . ALA A 1 332 ? 30.257 -36.591 -41.266 1.00 92.00 332 ALA A C 1
ATOM 2670 O O . ALA A 1 332 ? 29.488 -36.284 -40.351 1.00 92.00 332 ALA A O 1
ATOM 2671 N N . VAL A 1 333 ? 30.503 -35.751 -42.278 1.00 93.62 333 VAL A N 1
ATOM 2672 C CA . VAL A 1 333 ? 29.916 -34.406 -42.384 1.00 93.62 333 VAL A CA 1
ATOM 2673 C C . VAL A 1 333 ? 28.394 -34.476 -42.521 1.00 93.62 333 VAL A C 1
ATOM 2675 O O . VAL A 1 333 ? 27.678 -33.736 -41.842 1.00 93.62 333 VAL A O 1
ATOM 2678 N N . LYS A 1 334 ? 27.861 -35.388 -43.343 1.00 93.44 334 LYS A N 1
ATOM 2679 C CA . LYS A 1 334 ? 26.406 -35.595 -43.473 1.00 93.44 334 LYS A CA 1
ATOM 2680 C C . LYS A 1 334 ? 25.775 -36.054 -42.157 1.00 93.44 334 LYS A C 1
ATOM 2682 O O . LYS A 1 334 ? 24.693 -35.573 -41.811 1.00 93.44 334 LYS A O 1
ATOM 2687 N N . LEU A 1 335 ? 26.427 -36.947 -41.410 1.00 95.06 335 LEU A N 1
ATOM 2688 C CA . LEU A 1 335 ? 25.969 -37.369 -40.081 1.00 95.06 335 LEU A CA 1
ATOM 2689 C C . LEU A 1 335 ? 25.965 -36.201 -39.094 1.00 95.06 335 LEU A C 1
ATOM 2691 O O . LEU A 1 335 ? 24.966 -35.983 -38.407 1.00 95.06 335 LEU A O 1
ATOM 2695 N N . PHE A 1 336 ? 27.027 -35.399 -39.083 1.00 95.44 336 PHE A N 1
ATOM 2696 C CA . PHE A 1 336 ? 27.124 -34.216 -38.234 1.00 95.44 336 PHE A CA 1
ATOM 2697 C C . PHE A 1 336 ? 26.028 -33.188 -38.552 1.00 95.44 336 PHE A C 1
ATOM 2699 O O . PHE A 1 336 ? 25.343 -32.695 -37.655 1.00 95.44 336 PHE A O 1
ATOM 2706 N N . GLN A 1 337 ? 25.770 -32.931 -39.837 1.00 94.38 337 GLN A N 1
ATOM 2707 C CA . GLN A 1 337 ? 24.673 -32.061 -40.270 1.00 94.38 337 GLN A CA 1
ATOM 2708 C C . GLN A 1 337 ? 23.300 -32.600 -39.849 1.00 94.38 337 GLN A C 1
ATOM 2710 O O . GLN A 1 337 ? 22.442 -31.821 -39.427 1.00 94.38 337 GLN A O 1
ATOM 2715 N N . ARG A 1 338 ? 23.072 -33.918 -39.939 1.00 95.00 338 ARG A N 1
ATOM 2716 C CA . ARG A 1 338 ? 21.828 -34.550 -39.467 1.00 95.00 338 ARG A CA 1
ATOM 2717 C C . ARG A 1 338 ? 21.661 -34.401 -37.956 1.00 95.00 338 ARG A C 1
ATOM 2719 O O . ARG A 1 338 ? 20.572 -34.042 -37.518 1.00 95.00 338 ARG A O 1
ATOM 2726 N N . LEU A 1 339 ? 22.727 -34.600 -37.181 1.00 96.62 339 LEU A N 1
ATOM 2727 C CA . LEU A 1 339 ? 22.729 -34.423 -35.726 1.00 96.62 339 LEU A CA 1
ATOM 2728 C C . LEU A 1 339 ? 22.414 -32.982 -35.320 1.00 96.62 339 LEU A C 1
ATOM 2730 O O . LEU A 1 339 ? 21.532 -32.768 -34.491 1.00 96.62 339 LEU A O 1
ATOM 2734 N N . ILE A 1 340 ? 23.067 -31.992 -35.935 1.00 95.38 340 ILE A N 1
ATOM 2735 C CA . ILE A 1 340 ? 22.814 -30.575 -35.635 1.00 95.38 340 ILE A CA 1
ATOM 2736 C C . ILE A 1 340 ? 21.376 -30.192 -35.986 1.00 95.38 340 ILE A C 1
ATOM 2738 O O . ILE A 1 340 ? 20.699 -29.559 -35.176 1.00 95.38 340 ILE A O 1
ATOM 2742 N N . ARG A 1 341 ? 20.880 -30.598 -37.163 1.00 95.94 341 ARG A N 1
ATOM 2743 C CA . ARG A 1 341 ? 19.487 -30.335 -37.557 1.00 95.94 341 ARG A CA 1
ATOM 2744 C C . ARG A 1 341 ? 18.503 -31.005 -36.598 1.00 95.94 341 ARG A C 1
ATOM 2746 O O . ARG A 1 341 ? 17.564 -30.353 -36.154 1.00 95.94 341 ARG A O 1
ATOM 2753 N N . GLY A 1 342 ? 18.746 -32.263 -36.228 1.00 96.00 342 GLY A N 1
ATOM 2754 C CA . GLY A 1 342 ? 17.932 -32.986 -35.250 1.00 96.00 342 GLY A CA 1
ATOM 2755 C C . GLY A 1 342 ? 17.916 -32.301 -33.884 1.00 96.00 342 GLY A C 1
ATOM 2756 O O . GLY A 1 342 ? 16.847 -32.093 -33.314 1.00 96.00 342 GLY A O 1
ATOM 2757 N N . ARG A 1 343 ? 19.079 -31.863 -33.386 1.00 95.31 343 ARG A N 1
ATOM 2758 C CA . ARG A 1 343 ? 19.184 -31.159 -32.102 1.00 95.31 343 ARG A CA 1
ATOM 2759 C C . ARG A 1 343 ? 18.502 -29.793 -32.128 1.00 95.31 343 ARG A C 1
ATOM 2761 O O . ARG A 1 343 ? 17.854 -29.429 -31.153 1.00 95.31 343 ARG A O 1
ATOM 2768 N N . ALA A 1 344 ? 18.597 -29.062 -33.237 1.00 94.31 344 ALA A N 1
ATOM 2769 C CA . ALA A 1 344 ? 17.898 -27.792 -33.411 1.00 94.31 344 ALA A CA 1
ATOM 2770 C C . ALA A 1 344 ? 16.371 -27.974 -33.354 1.00 94.31 344 ALA A C 1
ATOM 2772 O O . ALA A 1 344 ? 15.698 -27.232 -32.642 1.00 94.31 344 ALA A O 1
ATOM 2773 N N . VAL A 1 345 ? 15.836 -28.995 -34.034 1.00 95.56 345 VAL A N 1
ATOM 2774 C CA . VAL A 1 345 ? 14.401 -29.330 -33.986 1.00 95.56 345 VAL A CA 1
ATOM 2775 C C . VAL A 1 345 ? 13.978 -29.754 -32.576 1.00 95.56 345 VAL A C 1
ATOM 2777 O O . VAL A 1 345 ? 12.949 -29.297 -32.085 1.00 95.56 345 VAL A O 1
ATOM 2780 N N . GLN A 1 346 ? 14.783 -30.570 -31.887 1.00 94.38 346 GLN A N 1
ATOM 2781 C CA . GLN A 1 346 ? 14.518 -30.954 -30.496 1.00 94.38 346 GLN A CA 1
ATOM 2782 C C . GLN A 1 346 ? 14.487 -29.737 -29.566 1.00 94.38 346 GLN A C 1
ATOM 2784 O O . GLN A 1 346 ? 13.548 -29.600 -28.789 1.00 94.38 346 GLN A O 1
ATOM 2789 N N . ASN A 1 347 ? 15.460 -28.830 -29.662 1.00 94.44 347 ASN A N 1
ATOM 2790 C CA . ASN A 1 347 ? 15.494 -27.619 -28.840 1.00 94.44 347 ASN A CA 1
ATOM 2791 C C . ASN A 1 347 ? 14.269 -26.727 -29.103 1.00 94.44 347 ASN A C 1
ATOM 2793 O O . ASN A 1 347 ? 13.618 -26.296 -28.156 1.00 94.44 347 ASN A O 1
ATOM 2797 N N . GLN A 1 348 ? 13.892 -26.526 -30.372 1.00 93.00 348 GLN A N 1
ATOM 2798 C CA . GLN A 1 348 ? 12.667 -25.797 -30.728 1.00 93.00 348 GLN A CA 1
ATOM 2799 C C . GLN A 1 348 ? 11.411 -26.457 -30.141 1.00 93.00 348 GLN A C 1
ATOM 2801 O O . GLN A 1 348 ? 10.509 -25.766 -29.667 1.00 93.00 348 GLN A O 1
ATOM 2806 N N . MET A 1 349 ? 11.354 -27.790 -30.140 1.00 94.75 349 MET A N 1
ATOM 2807 C CA . MET A 1 349 ? 10.260 -28.545 -29.533 1.00 94.75 349 MET A CA 1
ATOM 2808 C C . MET A 1 349 ? 10.222 -28.372 -28.005 1.00 94.75 349 MET A C 1
ATOM 2810 O O . MET A 1 349 ? 9.143 -28.145 -27.459 1.00 94.75 349 MET A O 1
ATOM 2814 N N . TYR A 1 350 ? 11.365 -28.447 -27.312 1.00 95.44 350 TYR A N 1
ATOM 2815 C CA . TYR A 1 350 ? 11.441 -28.246 -25.859 1.00 95.44 350 TYR A CA 1
ATOM 2816 C C . TYR A 1 350 ? 11.032 -26.828 -25.457 1.00 95.44 350 TYR A C 1
ATOM 2818 O O . TYR A 1 350 ? 10.169 -26.679 -24.596 1.00 95.44 350 TYR A O 1
ATOM 2826 N N . GLU A 1 351 ? 11.547 -25.802 -26.137 1.00 94.62 351 GLU A N 1
ATOM 2827 C CA . GLU A 1 351 ? 11.120 -24.416 -25.916 1.00 94.62 351 GLU A CA 1
ATOM 2828 C C . GLU A 1 351 ? 9.618 -24.238 -26.181 1.00 94.62 351 GLU A C 1
ATOM 2830 O O . GLU A 1 351 ? 8.917 -23.552 -25.437 1.00 94.62 351 GLU A O 1
ATOM 2835 N N . GLY A 1 352 ? 9.094 -24.871 -27.237 1.00 93.44 352 GLY A N 1
ATOM 2836 C CA . GLY A 1 352 ? 7.665 -24.859 -27.548 1.00 93.44 352 GLY A CA 1
ATOM 2837 C C . GLY A 1 352 ? 6.813 -25.516 -26.459 1.00 93.44 352 GLY A C 1
ATOM 2838 O O . GLY A 1 352 ? 5.750 -24.993 -26.119 1.00 93.44 352 GLY A O 1
ATOM 2839 N N . LYS A 1 353 ? 7.289 -26.629 -25.887 1.00 94.50 353 LYS A N 1
ATOM 2840 C CA . LYS A 1 353 ? 6.651 -27.318 -24.759 1.00 94.50 353 LYS A CA 1
ATOM 2841 C C . LYS A 1 353 ? 6.676 -26.460 -23.496 1.00 94.50 353 LYS A C 1
ATOM 2843 O O . LYS A 1 353 ? 5.643 -26.354 -22.846 1.00 94.50 353 LYS A O 1
ATOM 2848 N N . GLU A 1 354 ? 7.806 -25.835 -23.165 1.00 93.06 354 GLU A N 1
ATOM 2849 C CA . GLU A 1 354 ? 7.924 -24.952 -21.995 1.00 93.06 354 GLU A CA 1
ATOM 2850 C C . GLU A 1 354 ? 6.980 -23.751 -22.092 1.00 93.06 354 GLU A C 1
ATOM 2852 O O . GLU A 1 354 ? 6.237 -23.481 -21.152 1.00 93.06 354 GLU A O 1
ATOM 2857 N N . ARG A 1 355 ? 6.909 -23.092 -23.258 1.00 92.56 355 ARG A N 1
ATOM 2858 C CA . ARG A 1 355 ? 5.986 -21.963 -23.487 1.00 92.56 355 ARG A CA 1
ATOM 2859 C C . ARG A 1 355 ? 4.510 -22.330 -23.321 1.00 92.56 355 ARG A C 1
ATOM 2861 O O . ARG A 1 355 ? 3.699 -21.447 -23.072 1.00 92.56 355 ARG A O 1
ATOM 2868 N N . ARG A 1 356 ? 4.145 -23.599 -23.521 1.00 92.94 356 ARG A N 1
ATOM 2869 C CA . ARG A 1 356 ? 2.757 -24.094 -23.460 1.00 92.94 356 ARG A CA 1
ATOM 2870 C C . ARG A 1 356 ? 2.494 -24.970 -22.238 1.00 92.94 356 ARG A C 1
ATOM 2872 O O . ARG A 1 356 ? 1.464 -25.632 -22.179 1.00 92.94 356 ARG A O 1
ATOM 2879 N N . LEU A 1 357 ? 3.419 -25.013 -21.283 1.00 94.06 357 LEU A N 1
ATOM 2880 C CA . LEU A 1 357 ? 3.364 -25.953 -20.169 1.00 94.06 357 LEU A CA 1
ATOM 2881 C C . LEU A 1 357 ? 2.161 -25.690 -19.255 1.00 94.06 357 LEU A C 1
ATOM 2883 O O . LEU A 1 357 ? 1.526 -26.640 -18.806 1.00 94.06 357 LEU A O 1
ATOM 2887 N N . GLU A 1 358 ? 1.820 -24.421 -19.038 1.00 90.06 358 GLU A N 1
ATOM 2888 C CA . GLU A 1 358 ? 0.633 -24.001 -18.280 1.00 90.06 358 GLU A CA 1
ATOM 2889 C C . GLU A 1 358 ? -0.656 -24.460 -18.971 1.00 90.06 358 GLU A C 1
ATOM 2891 O O . GLU A 1 358 ? -1.428 -25.201 -18.372 1.00 90.06 358 GLU A O 1
ATOM 2896 N N . LEU A 1 359 ? -0.809 -24.176 -20.270 1.00 92.81 359 LEU A N 1
ATOM 2897 C CA . LEU A 1 359 ? -1.946 -24.646 -21.071 1.00 92.81 359 LEU A CA 1
ATOM 2898 C C . LEU A 1 359 ? -2.076 -26.179 -21.062 1.00 92.81 359 LEU A C 1
ATOM 2900 O O . LEU A 1 359 ? -3.175 -26.716 -20.987 1.00 92.81 359 LEU A O 1
ATOM 2904 N N . ILE A 1 360 ? -0.959 -26.910 -21.134 1.00 93.00 360 ILE A N 1
ATOM 2905 C CA . ILE A 1 360 ? -0.972 -28.379 -21.064 1.00 93.00 360 ILE A CA 1
ATOM 2906 C C . ILE A 1 360 ? -1.464 -28.859 -19.691 1.00 93.00 360 ILE A C 1
ATOM 2908 O O . ILE A 1 360 ? -2.180 -29.855 -19.627 1.00 93.00 360 ILE A O 1
ATOM 2912 N N . ARG A 1 361 ? -1.083 -28.185 -18.598 1.00 93.69 361 ARG A N 1
ATOM 2913 C CA . ARG A 1 361 ? -1.576 -28.510 -17.250 1.00 93.69 361 ARG A CA 1
ATOM 2914 C C . ARG A 1 361 ? -3.068 -28.223 -17.122 1.00 93.69 361 ARG A C 1
ATOM 2916 O O . ARG A 1 361 ? -3.780 -29.062 -16.590 1.00 93.69 361 ARG A O 1
ATOM 2923 N N . GLU A 1 362 ? -3.528 -27.092 -17.649 1.00 93.38 362 GLU A N 1
ATOM 2924 C CA . GLU A 1 362 ? -4.946 -26.719 -17.657 1.00 93.38 362 GLU A CA 1
ATOM 2925 C C . GLU A 1 362 ? -5.794 -27.727 -18.438 1.00 93.38 362 GLU A C 1
ATOM 2927 O O . GLU A 1 362 ? -6.796 -28.215 -17.923 1.00 93.38 362 GLU A O 1
ATOM 2932 N N . LEU A 1 363 ? -5.368 -28.099 -19.650 1.00 93.19 363 LEU A N 1
ATOM 2933 C CA . LEU A 1 363 ? -6.077 -29.086 -20.467 1.00 93.19 363 LEU A CA 1
ATOM 2934 C C . LEU A 1 363 ? -6.103 -30.467 -19.806 1.00 93.19 363 LEU A C 1
ATOM 2936 O O . LEU A 1 363 ? -7.142 -31.115 -19.807 1.00 93.19 363 LEU A O 1
ATOM 2940 N N . ARG A 1 364 ? -4.998 -30.899 -19.185 1.00 92.06 364 ARG A N 1
ATOM 2941 C CA . ARG A 1 364 ? -4.966 -32.170 -18.444 1.00 92.06 364 ARG A CA 1
ATOM 2942 C C . ARG A 1 364 ? -5.879 -32.160 -17.226 1.00 92.06 364 ARG A C 1
ATOM 2944 O O . ARG A 1 364 ? -6.587 -33.132 -17.020 1.00 92.06 364 ARG A O 1
ATOM 2951 N N . ALA A 1 365 ? -5.898 -31.070 -16.461 1.00 90.88 365 ALA A N 1
ATOM 2952 C CA . ALA A 1 365 ? -6.813 -30.930 -15.333 1.00 90.88 365 ALA A CA 1
ATOM 2953 C C . ALA A 1 365 ? -8.283 -30.944 -15.792 1.00 90.88 365 ALA A C 1
ATOM 2955 O O . ALA A 1 365 ? -9.130 -31.529 -15.124 1.00 90.88 365 ALA A O 1
ATOM 2956 N N . ALA A 1 366 ? -8.586 -30.346 -16.950 1.00 88.69 366 ALA A N 1
ATOM 2957 C CA . ALA A 1 366 ? -9.919 -30.392 -17.546 1.00 88.69 366 ALA A CA 1
ATOM 2958 C C . ALA A 1 366 ? -10.304 -31.803 -18.030 1.00 88.69 366 ALA A C 1
ATOM 2960 O O . ALA A 1 366 ? -11.443 -32.221 -17.830 1.00 88.69 366 ALA A O 1
ATOM 2961 N N . ASP A 1 367 ? -9.373 -32.542 -18.638 1.00 90.19 367 ASP A N 1
ATOM 2962 C CA . ASP A 1 367 ? -9.591 -33.933 -19.054 1.00 90.19 367 ASP A CA 1
ATOM 2963 C C . ASP A 1 367 ? -9.771 -34.865 -17.841 1.00 90.19 367 ASP A C 1
ATOM 2965 O O . ASP A 1 367 ? -10.646 -35.727 -17.857 1.00 90.19 367 ASP A O 1
ATOM 2969 N N . GLU A 1 368 ? -8.998 -34.667 -16.767 1.00 90.56 368 GLU A N 1
ATOM 2970 C CA . GLU A 1 368 ? -9.140 -35.397 -15.498 1.00 90.56 368 GLU A CA 1
ATOM 2971 C C . GLU A 1 368 ? -10.483 -35.101 -14.816 1.00 90.56 368 GLU A C 1
ATOM 2973 O O . GLU A 1 368 ? -11.145 -36.026 -14.35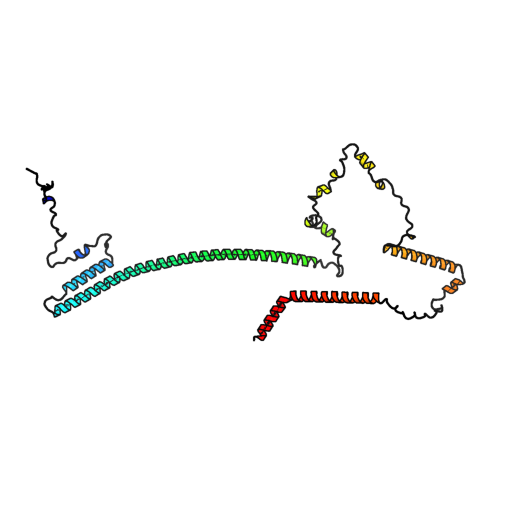2 1.00 90.56 368 GLU A O 1
ATOM 2978 N N . ALA A 1 369 ? -10.927 -33.840 -14.808 1.00 83.94 369 ALA A N 1
ATOM 2979 C CA . ALA A 1 369 ? -12.237 -33.463 -14.278 1.00 83.94 369 ALA A CA 1
ATOM 2980 C C . ALA A 1 369 ? -13.387 -34.098 -15.078 1.00 83.94 369 ALA A C 1
ATOM 2982 O O . ALA A 1 369 ? -14.325 -34.619 -14.486 1.00 83.94 369 ALA A O 1
ATOM 2983 N N . ARG A 1 370 ? -13.287 -34.128 -16.414 1.00 81.31 370 ARG A N 1
ATOM 2984 C CA . ARG A 1 370 ? -14.267 -34.798 -17.289 1.00 81.31 370 ARG A CA 1
ATOM 2985 C C . ARG A 1 370 ? -14.277 -36.318 -17.166 1.00 81.31 370 ARG A C 1
ATOM 2987 O O . ARG A 1 370 ? -15.280 -36.925 -17.502 1.00 81.31 370 ARG A O 1
ATOM 2994 N N . ALA A 1 371 ? -13.160 -36.929 -16.782 1.00 84.19 371 ALA A N 1
ATOM 2995 C CA . ALA A 1 371 ? -13.081 -38.370 -16.550 1.00 84.19 371 ALA A CA 1
ATOM 2996 C C . ALA A 1 371 ? -13.579 -38.777 -15.150 1.00 84.19 371 ALA A C 1
ATOM 2998 O O . ALA A 1 371 ? -13.779 -39.966 -14.906 1.00 84.19 371 ALA A O 1
ATOM 2999 N N . ALA A 1 372 ? -13.707 -37.813 -14.230 1.00 79.06 372 ALA A N 1
ATOM 3000 C CA . ALA A 1 372 ? -14.218 -38.011 -12.876 1.00 79.06 372 ALA A CA 1
ATOM 3001 C C . ALA A 1 372 ? -15.739 -37.778 -12.753 1.00 79.06 372 ALA A C 1
ATOM 3003 O O . ALA A 1 372 ? -16.333 -38.243 -11.779 1.00 79.06 372 ALA A O 1
ATOM 3004 N N . GLU A 1 373 ? -16.343 -37.070 -13.713 1.00 64.75 373 GLU A N 1
ATOM 3005 C CA . GLU A 1 373 ? -17.791 -37.083 -13.994 1.00 64.75 373 GLU A CA 1
ATOM 3006 C C . GLU A 1 373 ? -18.194 -38.372 -14.725 1.00 64.75 373 GLU A C 1
ATOM 3008 O O . GLU A 1 373 ? -19.294 -38.890 -14.418 1.00 64.75 373 GLU A O 1
#

pLDDT: mean 82.84, std 12.77, range [40.34, 98.44]

Radius of gyration: 69.62 Å; chains: 1; bounding box: 122×79×220 Å

InterPro domains:
  IPR026720 Cilia- and flagella-associated protein 91 [PTHR22455] (5-371)
  IPR032840 CFAP91 domain [PF14738] (11-163)

Sequence (373 aa):
APESRVRDATVQTKYRESEAQTDPYSPEYVIPPGESPQILMLKGLSHERGLPAGEQEVLMIEHAQKKHKLEASLPPATDEASLGLRRKLLELQEMREFRLRQREMDEAHEERLDLLRQALVDRDQDNEFLAEQRVEALRQRQIEERDRSVEQIQSQRIKVLRKLSMARGRLQMPASEPPGSKRRSGNRDIISEYGTYSSRVYAPIARLGQRPDKDGEVFDVTRRVPDLGNHGVLASLEYNLPGHLTATKVTKPENENEATARTSKDRHKQQLAADLLKMNTILATKKEIAEDPEKAKKDLLPSWRTRVSKAERPPTPRVEPRDEDAEVFDMAVKLFQRLIRGRAVQNQMYEGKERRLELIRELRAADEARAAE

Organism: Aureococcus anophagefferens (NCBI:txid44056)